Protein AF-A0A7W8RP48-F1 (afdb_monomer)

pLDDT: mean 89.97, std 9.61, range [45.78, 98.19]

Sequence (262 aa):
MTFREQVQLQASKERRKMVRTGALLTQHEFLTLLGMDERRFERLVAAGSVFALEVDDAKYFPAVLGDAKRDLKRLHSICRILVPAPSACRLVFLEGRQAPLGNLSPLDMLDDPQLYRSLRKFARAWAAEWSRTFVKIYAANYLEEPEDVEPIHTAVDEVDPRTNLWTRALGALQAGAYIVPVRGLQASEATVFITRNDVGNRPAVLEARVALKIASHVAHVEVDVPGATHGGLSVPLARSDNVVDVVMQAVEVIRKSDGQPD

Structure (mmCIF, N/CA/C/O backbone):
data_AF-A0A7W8RP48-F1
#
_entry.id   AF-A0A7W8RP48-F1
#
loop_
_atom_site.group_PDB
_atom_site.id
_atom_site.type_symbol
_atom_site.label_atom_id
_atom_site.label_alt_id
_atom_site.label_comp_id
_atom_site.label_asym_id
_atom_site.label_entity_id
_atom_site.label_seq_id
_atom_site.pdbx_PDB_ins_code
_atom_site.Cartn_x
_atom_site.Cartn_y
_atom_site.Cartn_z
_atom_site.occupancy
_atom_site.B_iso_or_equiv
_atom_site.auth_seq_id
_atom_site.auth_comp_id
_atom_site.auth_asym_id
_atom_site.auth_atom_id
_atom_site.pdbx_PDB_model_num
ATOM 1 N N . MET A 1 1 ? -1.777 -31.347 13.476 1.00 67.50 1 MET A N 1
ATOM 2 C CA . MET A 1 1 ? -2.143 -29.920 13.447 1.00 67.50 1 MET A CA 1
ATOM 3 C C . MET A 1 1 ? -0.858 -29.118 13.330 1.00 67.50 1 MET A C 1
ATOM 5 O O . MET A 1 1 ? 0.024 -29.309 14.161 1.00 67.50 1 MET A O 1
ATOM 9 N N . THR A 1 2 ? -0.690 -28.332 12.272 1.00 87.81 2 THR A N 1
ATOM 10 C CA . THR A 1 2 ? 0.546 -27.572 12.010 1.00 87.81 2 THR A CA 1
ATOM 11 C C . THR A 1 2 ? 0.638 -26.318 12.892 1.00 87.81 2 THR A C 1
ATOM 13 O O . THR A 1 2 ? -0.373 -25.826 13.392 1.00 87.81 2 THR A O 1
ATOM 16 N N . PHE A 1 3 ? 1.840 -25.758 13.077 1.00 81.12 3 PHE A N 1
ATOM 17 C CA . PHE A 1 3 ? 2.021 -24.481 13.792 1.00 81.12 3 PHE A CA 1
ATOM 18 C C . PHE A 1 3 ? 1.150 -23.364 13.190 1.00 81.12 3 PHE A C 1
ATOM 20 O O . PHE A 1 3 ? 0.529 -22.585 13.909 1.00 81.12 3 PHE A O 1
ATOM 27 N N . ARG A 1 4 ? 1.028 -23.339 11.857 1.00 77.38 4 ARG A N 1
ATOM 28 C CA . ARG A 1 4 ? 0.178 -22.386 11.135 1.00 77.38 4 ARG A CA 1
ATOM 29 C C . ARG A 1 4 ? -1.303 -22.555 11.481 1.00 77.38 4 ARG A C 1
ATOM 31 O O . ARG A 1 4 ? -1.970 -21.558 11.740 1.00 77.38 4 ARG A O 1
ATOM 38 N N . GLU A 1 5 ? -1.797 -23.790 11.539 1.00 79.69 5 GLU A N 1
ATOM 39 C CA . GLU A 1 5 ? -3.173 -24.086 11.966 1.00 79.69 5 GLU A CA 1
ATOM 40 C C . GLU A 1 5 ? -3.420 -23.675 13.422 1.00 79.69 5 GLU A C 1
ATOM 42 O O . GLU A 1 5 ? -4.476 -23.131 13.735 1.00 79.69 5 GLU A O 1
ATOM 47 N N . GLN A 1 6 ? -2.447 -23.879 14.316 1.00 82.62 6 GLN A N 1
ATOM 48 C CA . GLN A 1 6 ? -2.559 -23.458 15.716 1.00 82.62 6 GLN A CA 1
ATOM 49 C C . GLN A 1 6 ? -2.639 -21.933 15.850 1.00 82.62 6 GLN A C 1
ATOM 51 O O . GLN A 1 6 ? -3.502 -21.425 16.568 1.00 82.62 6 GLN A O 1
ATOM 56 N N . VAL A 1 7 ? -1.788 -21.198 15.126 1.00 82.50 7 V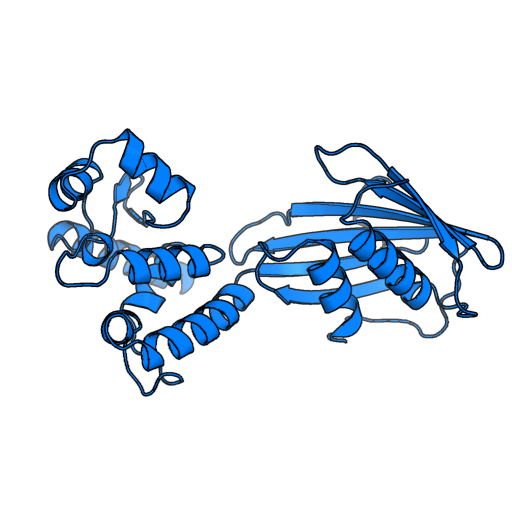AL A N 1
ATOM 57 C CA . VAL A 1 7 ? -1.815 -19.727 15.089 1.00 82.50 7 VAL A CA 1
ATOM 58 C C . VAL A 1 7 ? -3.148 -19.223 14.532 1.00 82.50 7 VAL A C 1
ATOM 60 O O . VAL A 1 7 ? -3.751 -18.320 15.111 1.00 82.50 7 VAL A O 1
ATOM 63 N N . GLN A 1 8 ? -3.650 -19.829 13.451 1.00 82.38 8 GLN A N 1
ATOM 64 C CA . GLN A 1 8 ? -4.952 -19.483 12.874 1.00 82.38 8 GLN A CA 1
ATOM 65 C C . GLN A 1 8 ? -6.098 -19.748 13.853 1.00 82.38 8 GLN A C 1
ATOM 67 O O . GLN A 1 8 ? -6.939 -18.877 14.066 1.00 82.38 8 GLN A O 1
ATOM 72 N N . LEU A 1 9 ? -6.110 -20.916 14.500 1.00 85.88 9 LEU A N 1
ATOM 73 C CA . LEU A 1 9 ? -7.135 -21.276 15.474 1.00 85.88 9 LEU A CA 1
ATOM 74 C C . LEU A 1 9 ? -7.144 -20.309 16.663 1.00 85.88 9 LEU A C 1
ATOM 76 O O . LEU A 1 9 ? -8.215 -19.885 17.102 1.00 85.88 9 LEU A O 1
ATOM 80 N N . GLN A 1 10 ? -5.966 -19.949 17.177 1.00 87.06 10 GLN A N 1
ATOM 81 C CA . GLN A 1 10 ? -5.852 -18.995 18.274 1.00 87.06 10 GLN A CA 1
ATOM 82 C C . GLN A 1 10 ? -6.325 -17.601 17.851 1.00 87.06 10 GLN A C 1
ATOM 84 O O . GLN A 1 10 ? -7.114 -16.987 18.567 1.00 87.06 10 GLN A O 1
ATOM 89 N N . ALA A 1 11 ? -5.926 -17.131 16.666 1.00 85.69 11 ALA A N 1
ATOM 90 C CA . ALA A 1 11 ? -6.381 -15.852 16.130 1.00 85.69 11 ALA A CA 1
ATOM 91 C C . ALA A 1 11 ? -7.913 -15.803 15.984 1.00 85.69 11 ALA A C 1
ATOM 93 O O . ALA A 1 11 ? -8.535 -14.811 16.366 1.00 85.69 11 ALA A O 1
ATOM 94 N N . SER A 1 12 ? -8.540 -16.879 15.500 1.00 88.38 12 SER A N 1
ATOM 95 C CA . SER A 1 12 ? -10.001 -16.964 15.393 1.00 88.38 12 SER A CA 1
ATOM 96 C C . SER A 1 12 ? -10.690 -16.954 16.761 1.00 88.38 12 SER A C 1
ATOM 98 O O . SER A 1 12 ? -11.702 -16.275 16.935 1.00 88.38 12 SER A O 1
ATOM 100 N N . LYS A 1 13 ? -10.139 -17.656 17.763 1.00 91.62 13 LYS A N 1
ATOM 101 C CA . LYS A 1 13 ? -10.671 -17.634 19.138 1.00 91.62 13 LYS A CA 1
ATOM 102 C C . LYS A 1 13 ? -10.639 -16.231 19.742 1.00 91.62 13 LYS A C 1
ATOM 104 O O . LYS A 1 13 ? -11.646 -15.804 20.308 1.00 91.62 13 LYS A O 1
ATOM 109 N N . GLU A 1 14 ? -9.527 -15.513 19.593 1.00 91.88 14 GLU A N 1
ATOM 110 C CA . GLU A 1 14 ? -9.412 -14.141 20.095 1.00 91.88 14 GLU A CA 1
ATOM 111 C C . GLU A 1 14 ? -10.401 -13.203 19.397 1.00 91.88 14 GLU A C 1
ATOM 113 O O . GLU A 1 14 ? -11.110 -12.461 20.070 1.00 91.88 14 GLU A O 1
ATOM 118 N N . ARG A 1 15 ? -10.572 -13.293 18.071 1.00 93.00 15 ARG A N 1
ATOM 119 C CA . ARG A 1 15 ? -11.571 -12.467 17.367 1.00 93.00 15 ARG A CA 1
ATOM 120 C C . ARG A 1 15 ? -12.997 -12.721 17.849 1.00 93.00 15 ARG A C 1
ATOM 122 O O . ARG A 1 15 ? -13.733 -11.771 18.101 1.00 93.00 15 ARG A O 1
ATOM 129 N N . ARG A 1 16 ? -13.386 -13.984 18.059 1.00 94.25 16 ARG A N 1
ATOM 130 C CA . ARG A 1 16 ? -14.705 -14.312 18.635 1.00 94.25 16 ARG A CA 1
ATOM 131 C C . ARG A 1 16 ? -14.876 -13.740 20.035 1.00 94.25 16 ARG A C 1
ATOM 133 O O . ARG A 1 16 ? -15.970 -13.311 20.391 1.00 94.25 16 ARG A O 1
ATOM 140 N N . LYS A 1 17 ? -13.814 -13.737 20.842 1.00 95.75 17 LYS A N 1
ATOM 141 C CA . LYS A 1 17 ? -13.825 -13.090 22.155 1.00 95.75 17 LYS A CA 1
ATOM 142 C C . LYS A 1 17 ? -14.039 -11.583 22.010 1.00 95.75 17 LYS A C 1
ATOM 144 O O . LYS A 1 17 ? -14.896 -11.057 22.705 1.00 95.75 17 LYS A O 1
ATOM 149 N N . MET A 1 18 ? -13.350 -10.924 21.077 1.00 96.19 18 MET A N 1
ATOM 150 C CA . MET A 1 18 ? -13.516 -9.488 20.825 1.00 96.19 18 MET A CA 1
ATOM 151 C C . MET A 1 18 ? -14.944 -9.115 20.408 1.00 96.19 18 MET A C 1
ATOM 153 O O . MET A 1 18 ? -15.440 -8.079 20.843 1.00 96.19 18 MET A O 1
ATOM 157 N N . VAL A 1 19 ? -15.623 -9.962 19.625 1.00 96.50 19 VAL A N 1
ATOM 158 C CA . VAL A 1 19 ? -17.055 -9.786 19.315 1.00 96.50 19 VAL A CA 1
ATOM 159 C C . VAL A 1 19 ? -17.892 -9.855 20.596 1.00 96.50 19 VAL A C 1
ATOM 161 O O . VAL A 1 19 ? -18.665 -8.947 20.882 1.00 96.50 19 VAL A O 1
ATOM 164 N N . ARG A 1 20 ? -17.694 -10.885 21.431 1.00 96.19 20 ARG A N 1
ATOM 165 C CA . ARG A 1 20 ? -18.450 -11.049 22.692 1.00 96.19 20 ARG A CA 1
ATOM 166 C C . ARG A 1 20 ? -18.224 -9.914 23.688 1.00 96.19 20 ARG A C 1
ATOM 168 O O . ARG A 1 20 ? -19.119 -9.616 24.467 1.00 96.19 20 ARG A O 1
ATOM 175 N N . THR A 1 21 ? -17.033 -9.317 23.705 1.00 96.06 21 THR A N 1
ATOM 176 C CA . THR A 1 21 ? -16.700 -8.209 24.612 1.00 96.06 21 THR A CA 1
ATOM 177 C C . THR A 1 21 ? -17.060 -6.835 24.047 1.00 96.06 21 THR A C 1
ATOM 179 O O . THR A 1 21 ? -16.775 -5.837 24.701 1.00 96.06 21 THR A O 1
ATOM 182 N N . GLY A 1 22 ? -17.624 -6.756 22.835 1.00 95.69 22 GLY A N 1
ATOM 183 C CA . GLY A 1 22 ? -17.949 -5.489 22.170 1.00 95.69 22 GLY A CA 1
ATOM 184 C C . GLY A 1 22 ? -16.732 -4.708 21.658 1.00 95.69 22 GLY A C 1
ATOM 185 O O . GLY A 1 22 ? -16.852 -3.536 21.318 1.00 95.69 22 GLY A O 1
ATOM 186 N N . ALA A 1 23 ? -15.551 -5.332 21.593 1.00 96.94 23 ALA A N 1
ATOM 187 C CA . ALA A 1 23 ? -14.366 -4.726 20.980 1.00 96.94 23 ALA A CA 1
ATOM 188 C C . ALA A 1 23 ? -14.443 -4.759 19.442 1.00 96.94 23 ALA A C 1
ATOM 190 O O . ALA A 1 23 ? -13.849 -3.917 18.767 1.00 96.94 23 ALA A O 1
ATOM 191 N N . LEU A 1 24 ? -15.202 -5.709 18.891 1.00 97.81 24 LEU A N 1
ATOM 192 C CA . LEU A 1 24 ? -15.604 -5.770 17.491 1.00 97.81 24 LEU A CA 1
ATOM 193 C C . LEU A 1 24 ? -17.127 -5.626 17.410 1.00 97.81 24 LEU A C 1
ATOM 195 O O . LEU A 1 24 ? -17.848 -6.377 18.059 1.00 97.81 24 LEU A O 1
ATOM 199 N N . LEU A 1 25 ? -17.594 -4.673 16.609 1.00 98.00 25 LEU A N 1
ATOM 200 C CA . LEU A 1 25 ? -18.999 -4.308 16.451 1.00 98.00 25 LEU A CA 1
ATOM 201 C C . LEU A 1 25 ? -19.517 -4.725 15.078 1.00 98.00 25 LEU A C 1
ATOM 203 O O . LEU A 1 25 ? -18.785 -4.689 14.087 1.00 98.00 25 LEU A O 1
ATOM 207 N N . THR A 1 26 ? -20.790 -5.085 14.992 1.00 97.06 26 THR A N 1
ATOM 208 C CA . THR A 1 26 ? -21.481 -5.191 13.702 1.00 97.06 26 THR A CA 1
ATOM 209 C C . THR A 1 26 ? -21.538 -3.823 13.012 1.00 97.06 26 THR A C 1
ATOM 211 O O . THR A 1 26 ? -21.371 -2.778 13.645 1.00 97.06 26 THR A O 1
ATOM 214 N N . GLN A 1 27 ? -21.808 -3.796 11.703 1.00 96.06 27 GLN A N 1
ATOM 215 C CA . GLN A 1 27 ? -21.997 -2.533 10.977 1.00 96.06 27 GLN A CA 1
ATOM 216 C C . GLN A 1 27 ? -23.093 -1.664 11.611 1.00 96.06 27 GLN A C 1
ATOM 218 O O . GLN A 1 27 ? -22.901 -0.461 11.757 1.00 96.06 27 GLN A O 1
ATOM 223 N N . HIS A 1 28 ? -24.216 -2.266 12.015 1.00 95.75 28 HIS A N 1
ATOM 224 C CA . HIS A 1 28 ? -25.322 -1.538 12.633 1.00 95.75 28 HIS A CA 1
ATOM 225 C C . HIS A 1 28 ? -24.897 -0.870 13.947 1.00 95.75 28 HIS A C 1
ATOM 227 O O . HIS A 1 28 ? -25.063 0.336 14.101 1.00 95.75 28 HIS A O 1
ATOM 233 N N . GLU A 1 29 ? -24.264 -1.620 14.850 1.00 96.81 29 GLU A N 1
ATOM 234 C CA . GL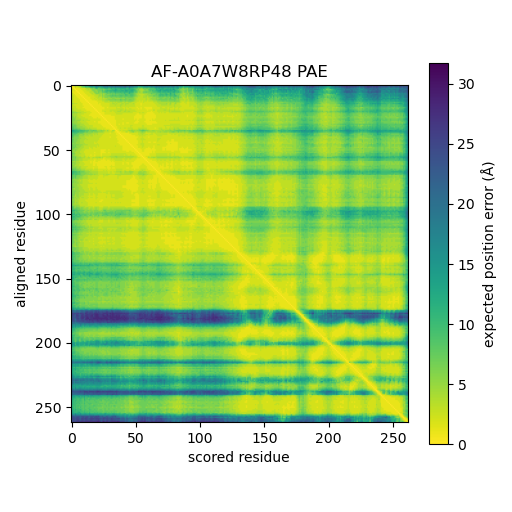U A 1 29 ? -23.759 -1.082 16.120 1.00 96.81 29 GLU A CA 1
ATOM 235 C C . GLU A 1 29 ? -22.710 0.015 15.902 1.00 96.81 29 GLU A C 1
ATOM 237 O O . GLU A 1 29 ? -22.716 1.030 16.598 1.00 96.81 29 GLU A O 1
ATOM 242 N N . PHE A 1 30 ? -21.826 -0.154 14.915 1.00 96.88 30 PHE A N 1
ATOM 243 C CA . PHE A 1 30 ? -20.792 0.827 14.594 1.00 96.88 30 PHE A CA 1
ATOM 244 C C . PHE A 1 30 ? -21.372 2.125 14.001 1.00 96.88 30 PHE A C 1
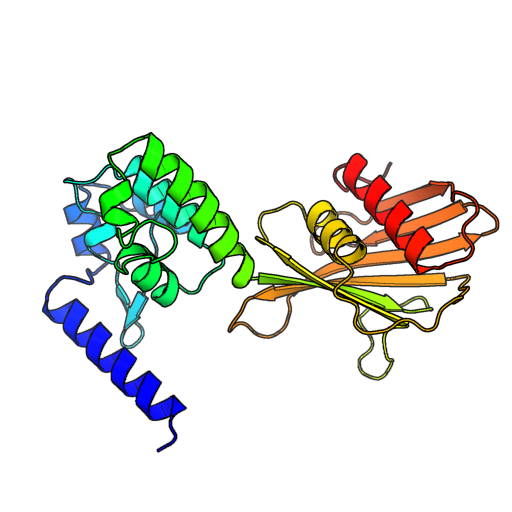ATOM 246 O O . PHE A 1 30 ? -20.924 3.219 14.348 1.00 96.88 30 PHE A O 1
ATOM 253 N N . LEU A 1 31 ? -22.404 2.026 13.155 1.00 95.88 31 LEU A N 1
ATOM 254 C CA . LEU A 1 31 ? -23.165 3.176 12.652 1.00 95.88 31 LEU A CA 1
ATOM 255 C C . LEU A 1 31 ? -23.850 3.934 13.790 1.00 95.88 31 LEU A C 1
ATOM 257 O O . LEU A 1 31 ? -23.756 5.162 13.851 1.00 95.88 31 LEU A O 1
ATOM 261 N N . THR A 1 32 ? -24.495 3.204 14.704 1.00 94.75 32 THR A N 1
ATOM 262 C CA . THR A 1 32 ? -25.129 3.776 15.896 1.00 94.75 32 THR A CA 1
ATOM 263 C C . THR A 1 32 ? -24.106 4.483 16.778 1.00 94.75 32 THR A C 1
ATOM 265 O O . THR A 1 32 ? -24.349 5.616 17.187 1.00 94.75 32 THR A O 1
ATOM 268 N N . LEU A 1 33 ? -22.945 3.863 17.019 1.00 94.44 33 LEU A N 1
ATOM 269 C CA . LEU A 1 33 ? -21.853 4.447 17.803 1.00 94.44 33 LEU A CA 1
ATOM 270 C C . LEU A 1 33 ? -21.379 5.786 17.221 1.00 94.44 33 LEU A C 1
ATOM 272 O O . LEU A 1 33 ? -21.139 6.740 17.957 1.00 94.44 33 LEU A O 1
ATOM 276 N N . LEU A 1 34 ? -21.259 5.861 15.898 1.00 92.44 34 LEU A N 1
ATOM 277 C CA . LEU A 1 34 ? -20.804 7.054 15.192 1.00 92.44 34 LEU A CA 1
ATOM 278 C C . LEU A 1 34 ? -21.913 8.083 14.912 1.00 92.44 34 LEU A C 1
ATOM 280 O O . LEU A 1 34 ? -21.608 9.182 14.443 1.00 92.44 34 LEU A O 1
ATOM 284 N N . GLY A 1 35 ? -23.182 7.735 15.151 1.00 92.94 35 GLY A N 1
ATOM 285 C CA . GLY A 1 35 ? -24.336 8.581 14.842 1.00 92.94 35 GLY A CA 1
ATOM 286 C C . GLY A 1 35 ? -24.402 8.997 13.368 1.00 92.94 35 GLY A C 1
ATOM 287 O O . GLY A 1 35 ? -24.735 10.145 13.071 1.00 92.94 35 GLY A O 1
ATOM 288 N N . MET A 1 36 ? -24.020 8.111 12.441 1.00 92.75 36 MET A N 1
ATOM 289 C CA . MET A 1 36 ? -23.956 8.420 11.006 1.00 92.75 36 MET A CA 1
ATOM 290 C C . MET A 1 36 ? -24.850 7.520 10.159 1.00 92.75 36 MET A C 1
ATOM 292 O O . MET A 1 36 ? -25.182 6.404 10.547 1.00 92.75 36 MET A O 1
ATOM 296 N N . ASP A 1 37 ? -25.212 8.018 8.977 1.00 93.56 37 ASP A N 1
ATOM 297 C CA . ASP A 1 37 ? -25.898 7.229 7.959 1.00 93.56 37 ASP A CA 1
ATOM 298 C C . ASP A 1 37 ? -24.952 6.263 7.222 1.00 93.56 37 ASP A C 1
ATOM 300 O O . ASP A 1 37 ? -23.722 6.395 7.238 1.00 93.56 37 ASP A O 1
ATOM 304 N N . GLU A 1 38 ? -25.560 5.298 6.535 1.00 94.50 38 GLU A N 1
ATOM 305 C CA . GLU A 1 38 ? -24.863 4.252 5.788 1.00 94.50 38 GLU A CA 1
ATOM 306 C C . GLU A 1 38 ? -24.002 4.809 4.645 1.00 94.50 38 GLU A C 1
ATOM 308 O O . GLU A 1 38 ? -22.857 4.397 4.478 1.00 94.50 38 GLU A O 1
ATOM 313 N N . ARG A 1 39 ? -24.469 5.835 3.922 1.00 95.38 39 ARG A N 1
ATOM 314 C CA . ARG A 1 39 ? -23.718 6.434 2.801 1.00 95.38 39 ARG A CA 1
ATOM 315 C C . ARG A 1 39 ? -22.420 7.092 3.261 1.00 95.38 39 ARG A C 1
ATOM 317 O O . ARG A 1 39 ? -21.400 7.084 2.568 1.00 95.38 39 ARG A O 1
ATOM 324 N N . ARG A 1 40 ? -22.434 7.757 4.415 1.00 94.19 40 ARG A N 1
ATOM 325 C CA . ARG A 1 40 ? -21.236 8.359 5.010 1.00 94.19 40 ARG A CA 1
ATOM 326 C C . ARG A 1 40 ? -20.274 7.283 5.489 1.00 94.19 40 ARG A C 1
ATOM 328 O O . ARG A 1 40 ? -19.068 7.444 5.308 1.00 94.19 40 ARG A O 1
ATOM 335 N N . PHE A 1 41 ? -20.797 6.206 6.053 1.00 95.19 41 PHE A N 1
ATOM 336 C CA . PHE A 1 41 ? -20.005 5.069 6.484 1.00 95.19 41 PHE A CA 1
ATOM 337 C C . PHE A 1 41 ? -19.331 4.336 5.321 1.00 95.19 41 PHE A C 1
ATOM 339 O O . PHE A 1 41 ? -18.120 4.131 5.362 1.00 95.19 41 PHE A O 1
ATOM 346 N N . GLU A 1 42 ? -20.059 4.049 4.243 1.00 95.62 42 GLU A N 1
ATOM 347 C CA . GLU A 1 42 ? -19.505 3.456 3.021 1.00 95.62 42 GLU A CA 1
ATOM 348 C C . GLU A 1 42 ? -18.341 4.285 2.471 1.00 95.62 42 GLU A C 1
ATOM 350 O O . GLU A 1 42 ? -17.303 3.735 2.109 1.00 95.62 42 GLU A O 1
ATOM 355 N N . ARG A 1 43 ? -18.448 5.621 2.496 1.00 96.00 43 ARG A N 1
ATOM 356 C CA . ARG A 1 43 ? -17.338 6.511 2.117 1.00 96.00 43 ARG A CA 1
ATOM 357 C C . ARG A 1 43 ? -16.126 6.378 3.038 1.00 96.00 43 ARG A C 1
ATOM 359 O O . ARG A 1 43 ? -14.999 6.455 2.554 1.00 96.00 43 ARG A O 1
ATOM 366 N N . LEU A 1 44 ? -16.318 6.187 4.346 1.00 96.00 44 LEU A N 1
ATOM 367 C CA . LEU A 1 44 ? -15.203 5.952 5.270 1.00 96.00 44 LEU A CA 1
ATOM 368 C C . LEU A 1 44 ? -14.527 4.608 5.000 1.00 96.00 44 LEU A C 1
ATOM 370 O O . LEU A 1 44 ? -13.295 4.552 5.011 1.00 96.00 44 LEU A O 1
ATOM 374 N N . VAL A 1 45 ? -15.311 3.560 4.736 1.00 96.56 45 VAL A N 1
ATOM 375 C CA . VAL A 1 45 ? -14.806 2.227 4.383 1.00 96.56 45 VAL A CA 1
ATOM 376 C C . VAL A 1 45 ? -14.036 2.287 3.064 1.00 96.56 45 VAL A C 1
ATOM 378 O O . VAL A 1 45 ? -12.878 1.880 3.017 1.00 96.56 45 VAL A O 1
ATOM 381 N N . ALA A 1 46 ? -14.631 2.867 2.018 1.00 95.25 46 ALA A N 1
ATOM 382 C CA . ALA A 1 46 ? -14.019 3.006 0.697 1.00 95.25 46 ALA A CA 1
ATOM 383 C C . ALA A 1 46 ? -12.729 3.836 0.741 1.00 95.25 46 ALA A C 1
ATOM 385 O O . ALA A 1 46 ? -11.742 3.499 0.094 1.00 95.25 46 ALA A O 1
ATOM 386 N N . ALA A 1 47 ? -12.698 4.893 1.557 1.00 95.25 47 ALA A N 1
ATOM 387 C CA . ALA A 1 47 ? -11.496 5.695 1.752 1.00 95.25 47 ALA A CA 1
ATOM 388 C C . ALA A 1 47 ? -10.422 4.998 2.608 1.00 95.25 47 ALA A C 1
ATOM 390 O O . ALA A 1 47 ? -9.349 5.572 2.783 1.00 95.25 47 ALA A O 1
ATOM 391 N N . GLY A 1 48 ? -10.701 3.834 3.209 1.00 96.44 48 GLY A N 1
ATOM 392 C CA . GLY A 1 48 ? -9.812 3.155 4.160 1.00 96.44 48 GLY A CA 1
ATOM 393 C C . GLY A 1 48 ? -9.667 3.882 5.502 1.00 96.44 48 GLY A C 1
ATOM 394 O O . GLY A 1 48 ? -8.702 3.673 6.232 1.00 96.44 48 GLY A O 1
ATOM 395 N N . SER A 1 49 ? -10.603 4.778 5.819 1.00 97.19 49 SER A N 1
ATOM 396 C CA . SER A 1 49 ? -10.634 5.525 7.085 1.00 97.19 49 SER A CA 1
ATOM 397 C C . SER A 1 49 ? -11.093 4.657 8.253 1.00 97.19 49 SER A C 1
ATOM 399 O O . SER A 1 49 ? -10.693 4.908 9.384 1.00 97.19 49 SER A O 1
ATOM 401 N N . VAL A 1 50 ? -11.888 3.631 7.957 1.00 97.38 50 VAL A N 1
ATOM 402 C CA . VAL A 1 50 ? -12.234 2.529 8.857 1.00 97.38 50 VAL A CA 1
ATOM 403 C C . VAL A 1 50 ? -12.056 1.212 8.104 1.00 97.38 50 VAL A C 1
ATOM 405 O O . VAL A 1 50 ? -12.008 1.200 6.872 1.00 97.38 50 VAL A O 1
ATOM 408 N N . PHE A 1 51 ? -11.932 0.100 8.821 1.00 97.75 51 PHE A N 1
ATOM 409 C CA . PHE A 1 51 ? -11.759 -1.217 8.216 1.00 97.75 51 PHE A CA 1
ATOM 410 C C . PHE A 1 51 ? -12.468 -2.292 9.035 1.00 97.75 51 PHE A C 1
ATOM 412 O O . PHE A 1 51 ? -12.634 -2.154 10.246 1.00 97.75 51 PHE A O 1
ATOM 419 N N . ALA A 1 52 ? -12.867 -3.365 8.356 1.00 97.19 52 ALA A N 1
ATOM 420 C CA . ALA A 1 52 ? -13.477 -4.527 8.980 1.00 97.19 52 ALA A CA 1
ATOM 421 C C . ALA A 1 52 ? -12.453 -5.648 9.185 1.00 97.19 52 ALA A C 1
ATOM 423 O O . ALA A 1 52 ? -11.515 -5.806 8.395 1.00 97.19 52 ALA A O 1
ATOM 424 N N . LEU A 1 53 ? -12.674 -6.447 10.222 1.00 95.69 53 LEU A N 1
ATOM 425 C CA . LEU A 1 53 ? -12.099 -7.770 10.398 1.00 95.69 53 LEU A CA 1
ATOM 426 C C . LEU A 1 53 ? -13.168 -8.812 10.089 1.00 95.69 53 LEU A C 1
ATOM 428 O O . LEU A 1 53 ? -14.340 -8.636 10.413 1.00 95.69 53 LEU A O 1
ATOM 432 N N . GLU A 1 54 ? -12.731 -9.911 9.493 1.00 94.00 54 GLU A N 1
ATOM 433 C CA . GLU A 1 54 ? -13.580 -11.061 9.225 1.00 94.00 54 GLU A CA 1
ATOM 434 C C . GLU A 1 54 ? -13.520 -12.052 10.392 1.00 94.00 54 GLU A C 1
ATOM 436 O O . GLU A 1 54 ? -12.433 -12.433 10.866 1.00 94.00 54 GLU A O 1
ATOM 441 N N . VAL A 1 55 ? -14.702 -12.433 10.873 1.00 93.94 55 VAL A N 1
ATOM 442 C CA . VAL A 1 55 ? -14.918 -13.398 11.951 1.00 93.94 55 VAL A CA 1
ATOM 443 C C . VAL A 1 55 ? -16.064 -14.304 11.529 1.00 93.94 55 VAL A C 1
ATOM 445 O O . VAL A 1 55 ? -17.188 -13.831 11.406 1.00 93.94 55 VAL A O 1
ATOM 448 N N . ASP A 1 56 ? -15.764 -15.587 11.310 1.00 91.62 56 ASP A N 1
ATOM 449 C CA . ASP A 1 56 ? -16.742 -16.597 10.884 1.00 91.62 56 ASP A CA 1
ATOM 450 C C . ASP A 1 56 ? -17.593 -16.103 9.680 1.00 91.62 56 ASP A C 1
ATOM 452 O O . ASP A 1 56 ? -18.818 -16.057 9.746 1.00 91.62 56 ASP A O 1
ATOM 456 N N . ASP A 1 57 ? -16.911 -15.653 8.614 1.00 90.94 57 ASP A N 1
ATOM 457 C CA . ASP A 1 57 ? -17.468 -15.125 7.348 1.00 90.94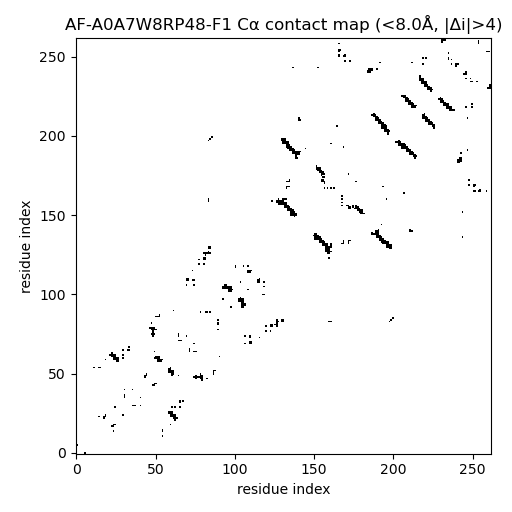 57 ASP A CA 1
ATOM 458 C C . ASP A 1 57 ? -18.313 -13.834 7.461 1.00 90.94 57 ASP A C 1
ATOM 460 O O . ASP A 1 57 ? -18.897 -13.360 6.483 1.00 90.94 57 ASP A O 1
ATOM 464 N N . ALA A 1 58 ? -18.349 -13.206 8.641 1.00 94.44 58 ALA A N 1
ATOM 465 C CA . ALA A 1 58 ? -19.008 -11.925 8.873 1.00 94.44 58 ALA A CA 1
ATOM 466 C C . ALA A 1 58 ? -18.004 -10.790 9.132 1.00 94.44 58 ALA A C 1
ATOM 468 O O . ALA A 1 58 ? -16.933 -10.974 9.718 1.00 94.44 58 ALA A O 1
ATOM 469 N N . LYS A 1 59 ? -18.362 -9.576 8.693 1.00 96.50 59 LYS A N 1
ATOM 470 C CA . LYS A 1 59 ? -17.547 -8.364 8.859 1.00 96.50 59 LYS A CA 1
ATOM 471 C C . LYS A 1 59 ? -17.891 -7.650 10.161 1.00 96.50 59 LYS A C 1
ATOM 473 O O . LYS A 1 59 ? -19.040 -7.271 10.377 1.00 96.50 59 LYS A O 1
ATOM 478 N N . TYR A 1 60 ? -16.867 -7.383 10.962 1.00 98.19 60 TYR A N 1
ATOM 479 C CA . TYR A 1 60 ? -16.971 -6.602 12.188 1.00 98.19 60 TYR A CA 1
ATOM 480 C C . TYR A 1 60 ? -15.970 -5.448 12.204 1.00 98.19 60 TYR A C 1
ATOM 482 O O . TYR A 1 60 ? -14.863 -5.561 11.683 1.00 98.19 60 TYR A O 1
ATOM 490 N N . PHE A 1 61 ? -16.334 -4.344 12.844 1.00 98.06 61 PHE A N 1
ATOM 491 C CA . PHE A 1 61 ? -15.553 -3.115 12.911 1.00 98.06 61 PHE A CA 1
ATOM 492 C C . PHE A 1 61 ? -14.985 -2.923 14.320 1.00 98.06 61 PHE A C 1
ATOM 494 O O . PHE A 1 61 ? -15.736 -3.032 15.290 1.00 98.06 61 PHE A O 1
ATOM 501 N N . PRO A 1 62 ? -13.683 -2.630 14.480 1.00 98.12 62 PRO A N 1
ATOM 502 C CA . PRO A 1 62 ? -13.124 -2.329 15.793 1.00 98.12 62 PRO A CA 1
ATOM 503 C C . PRO A 1 62 ? -13.792 -1.114 16.433 1.00 98.12 62 PRO A C 1
ATOM 505 O O . PRO A 1 62 ? -13.769 -0.023 15.864 1.00 98.12 62 PRO A O 1
ATOM 508 N N . ALA A 1 63 ? -14.331 -1.284 17.642 1.00 97.56 63 ALA A N 1
ATOM 509 C CA . ALA A 1 63 ? -15.027 -0.228 18.380 1.00 97.56 63 ALA A CA 1
ATOM 510 C C . ALA A 1 63 ? -14.150 1.018 18.583 1.00 97.56 63 ALA A C 1
ATOM 512 O O . ALA A 1 63 ? -14.637 2.145 18.536 1.00 97.56 63 ALA A O 1
ATOM 513 N N . VAL A 1 64 ? -12.835 0.820 18.726 1.00 96.50 64 VAL A N 1
ATOM 514 C CA . VAL A 1 64 ? -11.848 1.897 18.881 1.00 96.50 64 VAL A CA 1
ATOM 515 C C . VAL A 1 64 ? -11.832 2.889 17.713 1.00 96.50 64 VAL A C 1
ATOM 517 O O . VAL A 1 64 ? -11.475 4.049 17.903 1.00 96.50 64 VAL A O 1
ATOM 520 N N . LEU A 1 65 ? -12.261 2.474 16.514 1.00 97.12 65 LEU A N 1
ATOM 521 C CA . LEU A 1 65 ? -12.375 3.357 15.349 1.00 97.12 65 LEU A CA 1
ATOM 522 C C . LEU A 1 65 ? -13.559 4.331 15.444 1.00 97.12 65 LEU A C 1
ATOM 524 O O . LEU A 1 65 ? -13.610 5.288 14.678 1.00 97.12 65 LEU A O 1
ATOM 528 N N . GLY A 1 66 ? -14.495 4.092 16.364 1.00 94.81 66 GLY A N 1
ATOM 529 C CA . GLY A 1 66 ? -15.634 4.964 16.652 1.00 94.81 66 GLY A CA 1
ATOM 530 C C . GLY A 1 66 ? -15.587 5.611 18.037 1.00 94.81 66 GLY A C 1
ATOM 531 O O . GLY A 1 66 ? -16.579 6.192 18.465 1.00 94.81 66 GLY A O 1
ATOM 532 N N . ASP A 1 67 ? -14.464 5.513 18.754 1.00 94.00 67 ASP A N 1
ATOM 533 C CA . ASP A 1 67 ? -14.335 6.054 20.108 1.00 94.00 67 ASP A CA 1
ATOM 534 C C . ASP A 1 67 ? -14.276 7.590 20.097 1.00 94.00 67 ASP A C 1
ATOM 536 O O . ASP A 1 67 ? -13.251 8.198 19.779 1.00 94.00 67 ASP A O 1
ATOM 540 N N . ALA A 1 68 ? -15.387 8.223 20.483 1.00 89.12 68 ALA A N 1
ATOM 541 C CA . ALA A 1 68 ? -15.540 9.676 20.518 1.00 89.12 68 ALA A CA 1
ATOM 542 C C . ALA A 1 68 ? -14.577 10.391 21.484 1.00 89.12 68 ALA A C 1
ATOM 544 O O . ALA A 1 68 ? -14.443 11.612 21.411 1.00 89.12 68 ALA A O 1
ATOM 545 N N . LYS A 1 69 ? -13.892 9.664 22.378 1.00 91.69 69 LYS A N 1
ATOM 546 C CA . LYS A 1 69 ? -12.862 10.241 23.256 1.00 91.69 69 LYS A CA 1
ATOM 547 C C . LYS A 1 69 ? -11.561 10.569 22.519 1.00 91.69 69 LYS A C 1
ATOM 549 O O . LYS A 1 69 ? -10.689 11.193 23.112 1.00 91.69 69 LYS A O 1
ATOM 554 N N . ARG A 1 70 ? -11.411 10.135 21.265 1.00 93.12 70 ARG A N 1
ATOM 555 C CA . ARG A 1 70 ? -10.189 10.280 20.464 1.00 93.12 70 ARG A CA 1
ATOM 556 C C . ARG A 1 70 ? -10.374 11.301 19.351 1.00 93.12 70 ARG A C 1
ATOM 558 O O . ARG A 1 70 ? -11.479 11.480 18.836 1.00 93.12 70 ARG A O 1
ATOM 565 N N . ASP A 1 71 ? -9.277 11.893 18.878 1.00 95.88 71 ASP A N 1
ATOM 566 C CA . ASP A 1 71 ? -9.285 12.635 17.612 1.00 95.88 71 ASP A CA 1
ATOM 567 C C . ASP A 1 71 ? -9.525 11.675 16.424 1.00 95.88 71 ASP A C 1
ATOM 569 O O . ASP A 1 71 ? -8.596 11.164 15.787 1.00 95.88 71 ASP A O 1
ATOM 573 N N . LEU A 1 72 ? -10.803 11.440 16.102 1.00 95.19 72 LEU A N 1
ATOM 574 C CA . LEU A 1 72 ? -11.230 10.564 15.006 1.00 95.19 72 LEU A CA 1
ATOM 575 C C . LEU A 1 72 ? -10.696 11.028 13.646 1.00 95.19 72 LEU A C 1
ATOM 577 O O . LEU A 1 72 ? -10.450 10.211 12.759 1.00 95.19 72 LEU A O 1
ATOM 581 N N . LYS A 1 73 ? -10.455 12.331 13.454 1.00 96.38 73 LYS A N 1
ATOM 582 C CA . LYS A 1 73 ? -9.894 12.846 12.198 1.00 96.38 73 LYS A CA 1
ATOM 583 C C . LYS A 1 73 ? -8.454 12.367 12.021 1.00 96.38 73 LYS A C 1
ATOM 585 O O . LYS A 1 73 ? -8.085 11.932 10.923 1.00 96.38 73 LYS A O 1
ATOM 590 N N . ARG A 1 74 ? -7.649 12.433 13.084 1.00 98.06 74 ARG A N 1
ATOM 591 C CA . ARG A 1 74 ? -6.275 11.913 13.101 1.00 98.06 74 ARG A CA 1
ATOM 592 C C . ARG A 1 74 ? -6.254 10.391 13.023 1.00 98.06 74 ARG A C 1
ATOM 594 O O . ARG A 1 74 ? -5.515 9.864 12.193 1.00 98.06 74 ARG A O 1
ATOM 601 N N . LEU A 1 75 ? -7.114 9.696 13.769 1.00 98.12 75 LEU A N 1
ATOM 602 C CA . LEU A 1 75 ? -7.227 8.235 13.714 1.00 98.12 75 LEU A CA 1
ATOM 603 C C . LEU A 1 75 ? -7.552 7.739 12.302 1.00 98.12 75 LEU A C 1
ATOM 605 O O . LEU A 1 75 ? -6.824 6.914 11.754 1.00 98.12 75 LEU A O 1
ATOM 609 N N . HIS A 1 76 ? -8.581 8.300 11.665 1.00 97.44 76 HIS A N 1
ATOM 610 C CA . HIS A 1 76 ? -8.931 7.968 10.286 1.00 97.44 76 HIS A CA 1
ATOM 611 C C . HIS A 1 76 ? -7.780 8.263 9.322 1.00 97.44 76 HIS A C 1
ATOM 613 O O . HIS A 1 76 ? -7.551 7.516 8.376 1.00 97.44 76 HIS A O 1
ATOM 619 N N . SER A 1 77 ? -7.018 9.336 9.554 1.00 97.94 77 SER A N 1
ATOM 620 C CA . SER A 1 77 ? -5.832 9.624 8.746 1.00 97.94 77 SER A CA 1
ATOM 621 C C . SER A 1 77 ? -4.728 8.583 8.905 1.00 97.94 77 SER A C 1
ATOM 623 O O . SER A 1 77 ? -4.045 8.312 7.919 1.00 97.94 77 SER A O 1
ATOM 625 N N . ILE A 1 78 ? -4.535 8.018 10.097 1.00 98.12 78 ILE A N 1
ATOM 626 C CA . ILE A 1 78 ? -3.609 6.899 10.302 1.00 98.12 78 ILE A CA 1
ATOM 627 C C . ILE A 1 78 ? -4.157 5.637 9.644 1.00 98.12 78 ILE A C 1
ATOM 629 O O . ILE A 1 78 ? -3.431 5.013 8.884 1.00 98.12 78 ILE A O 1
ATOM 633 N N . CYS A 1 79 ? -5.437 5.309 9.828 1.00 98.12 79 CYS A N 1
ATOM 634 C CA . CYS A 1 79 ? -6.056 4.135 9.203 1.00 98.12 79 CYS A CA 1
ATOM 635 C C . CYS A 1 79 ? -5.886 4.140 7.685 1.00 98.12 79 CYS A C 1
ATOM 637 O O . CYS A 1 79 ? -5.488 3.126 7.113 1.00 98.12 79 CYS A O 1
ATOM 639 N N . ARG A 1 80 ? -6.060 5.312 7.057 1.00 97.38 80 ARG A N 1
ATOM 640 C CA . ARG A 1 80 ? -5.752 5.491 5.640 1.00 97.38 80 ARG A CA 1
ATOM 641 C C . ARG A 1 80 ? -4.311 5.119 5.350 1.00 97.38 80 ARG A C 1
ATOM 643 O O . ARG A 1 80 ? -4.084 4.342 4.437 1.00 97.38 80 ARG A O 1
ATOM 650 N N . ILE A 1 81 ? -3.332 5.622 6.105 1.00 96.81 81 ILE A N 1
ATOM 651 C CA . ILE A 1 81 ? -1.914 5.272 5.905 1.00 96.81 81 ILE A CA 1
ATOM 652 C C . ILE A 1 81 ? -1.698 3.750 5.967 1.00 96.81 81 ILE A C 1
ATOM 654 O O . ILE A 1 81 ? -0.976 3.223 5.132 1.00 96.81 81 ILE A O 1
ATOM 658 N N . LEU A 1 82 ? -2.379 3.041 6.862 1.00 96.44 82 LEU A N 1
ATOM 659 C CA . LEU A 1 82 ? -2.186 1.605 7.086 1.00 96.44 82 LEU A CA 1
ATOM 660 C C . LEU A 1 82 ? -2.891 0.689 6.067 1.00 96.44 82 LEU A C 1
ATOM 662 O O . LEU A 1 82 ? -2.780 -0.529 6.184 1.00 96.44 82 LEU A O 1
ATOM 666 N N . VAL A 1 83 ? -3.614 1.237 5.080 1.00 94.75 83 VAL A N 1
ATOM 667 C CA . VAL A 1 83 ? -4.356 0.462 4.062 1.00 94.75 83 VAL A CA 1
ATOM 668 C C . VAL A 1 83 ? -3.547 -0.661 3.390 1.00 94.75 83 VAL A C 1
ATOM 670 O O . VAL A 1 83 ? -4.129 -1.722 3.184 1.00 94.75 83 VAL A O 1
ATOM 673 N N . PRO A 1 84 ? -2.249 -0.515 3.076 1.00 93.56 84 PRO A N 1
ATOM 674 C CA . PRO A 1 84 ? -1.493 -1.609 2.459 1.00 93.56 84 PRO A CA 1
ATOM 675 C C . PRO A 1 84 ? -1.434 -2.890 3.310 1.00 93.56 84 PRO A C 1
ATOM 677 O O . PRO A 1 84 ? -1.352 -3.987 2.771 1.00 93.56 84 PRO A O 1
ATOM 680 N N . ALA A 1 85 ? -1.532 -2.781 4.638 1.00 93.44 85 ALA A N 1
ATOM 681 C CA . ALA A 1 85 ? -1.500 -3.937 5.527 1.00 93.44 85 ALA A CA 1
ATOM 682 C C . ALA A 1 85 ? -2.859 -4.665 5.598 1.00 93.44 85 ALA A C 1
ATOM 684 O O . ALA A 1 85 ? -3.907 -4.021 5.495 1.00 93.44 85 ALA A O 1
ATOM 685 N N . PRO A 1 86 ? -2.899 -5.978 5.890 1.00 92.12 86 PRO A N 1
ATOM 686 C CA . PRO A 1 86 ? -4.128 -6.688 6.239 1.00 92.12 86 PRO A CA 1
ATOM 687 C C . PRO A 1 86 ? -4.823 -6.076 7.465 1.00 92.12 86 PRO A C 1
ATOM 689 O O . PRO A 1 86 ? -4.164 -5.690 8.432 1.00 92.12 86 PRO A O 1
ATOM 692 N N . SER A 1 87 ? -6.161 -6.045 7.478 1.00 94.38 87 SER A N 1
ATOM 693 C CA . SER A 1 87 ? -6.968 -5.414 8.542 1.00 94.38 87 SER A CA 1
ATOM 694 C C . SER A 1 87 ? -6.584 -5.841 9.963 1.00 94.38 87 SER A C 1
ATOM 696 O O . SER A 1 87 ? -6.515 -5.009 10.864 1.00 94.38 87 SER A O 1
ATOM 698 N N . ALA A 1 88 ? -6.289 -7.127 10.174 1.00 92.69 88 ALA A N 1
ATOM 699 C CA . ALA A 1 88 ? -5.872 -7.624 11.485 1.00 92.69 88 ALA A CA 1
ATOM 700 C C . ALA A 1 88 ? -4.544 -6.996 11.945 1.00 92.69 88 ALA A C 1
ATOM 702 O O . ALA A 1 88 ? -4.408 -6.612 13.103 1.00 92.69 88 ALA A O 1
ATOM 703 N N . CYS A 1 89 ? -3.587 -6.830 11.031 1.00 93.88 89 CYS A N 1
ATOM 704 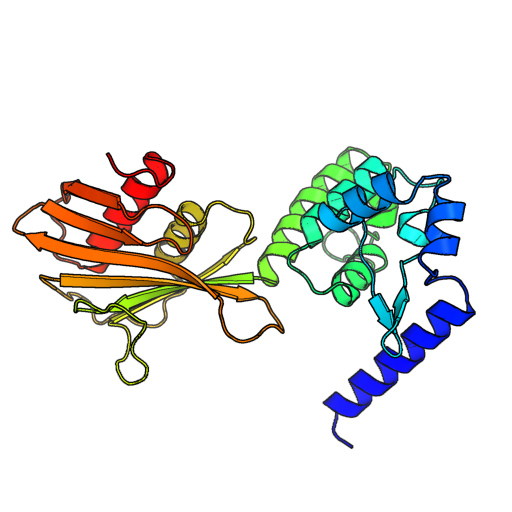C CA . CYS A 1 89 ? -2.299 -6.204 11.315 1.00 93.88 89 CYS A CA 1
ATOM 705 C C . CYS A 1 89 ? -2.451 -4.705 11.593 1.00 93.88 89 CYS A C 1
ATOM 707 O O . CYS A 1 89 ? -1.768 -4.183 12.469 1.00 93.88 89 CYS A O 1
ATOM 709 N N . ARG A 1 90 ? -3.391 -4.025 10.919 1.00 96.69 90 ARG A N 1
ATOM 710 C CA . ARG A 1 90 ? -3.726 -2.622 11.222 1.00 96.69 90 ARG A CA 1
ATOM 711 C C . ARG A 1 90 ? -4.232 -2.465 12.655 1.00 96.69 90 ARG A C 1
ATOM 713 O O . ARG A 1 90 ? -3.825 -1.530 13.336 1.00 96.69 90 ARG A O 1
ATOM 720 N N . LEU A 1 91 ? -5.092 -3.376 13.120 1.00 96.38 91 LEU A N 1
ATOM 721 C CA . LEU A 1 91 ? -5.604 -3.336 14.492 1.00 96.38 91 LEU A CA 1
ATOM 722 C C . LEU A 1 91 ? -4.484 -3.548 15.519 1.00 96.38 91 LEU A C 1
ATOM 724 O O . LEU A 1 91 ? -4.344 -2.747 16.437 1.00 96.38 91 LEU A O 1
ATOM 728 N N . VAL A 1 92 ? -3.631 -4.555 15.300 1.00 94.81 92 VAL A N 1
ATOM 729 C CA . VAL A 1 92 ? -2.453 -4.810 16.149 1.00 94.81 92 VAL A CA 1
ATOM 730 C C . VAL A 1 92 ? -1.510 -3.606 16.176 1.00 94.81 92 VAL A C 1
ATOM 732 O O . VAL A 1 92 ? -1.001 -3.262 17.237 1.00 94.81 92 VAL A O 1
ATOM 735 N N . PHE A 1 93 ? -1.294 -2.937 15.040 1.00 96.12 93 PHE A N 1
ATOM 736 C CA . PHE A 1 93 ? -0.492 -1.716 14.993 1.00 96.12 93 PHE A CA 1
ATOM 737 C C . PHE A 1 93 ? -1.087 -0.622 15.887 1.00 96.12 93 PHE A C 1
ATOM 739 O O . PHE A 1 93 ? -0.358 -0.041 16.686 1.00 96.12 93 PHE A O 1
ATOM 746 N N . LEU A 1 94 ? -2.395 -0.360 15.769 1.00 97.06 94 LEU A N 1
ATOM 747 C CA . LEU A 1 94 ? -3.082 0.710 16.499 1.00 97.06 94 LEU A CA 1
ATOM 748 C C . LEU A 1 94 ? -3.103 0.480 18.015 1.00 97.06 94 LEU A C 1
ATOM 750 O O . LEU A 1 94 ? -2.859 1.416 18.772 1.00 97.06 94 LEU A O 1
ATOM 754 N N . GLU A 1 95 ? -3.394 -0.743 18.454 1.00 94.75 95 GLU A N 1
ATOM 755 C CA . GLU A 1 95 ? -3.512 -1.087 19.879 1.00 94.75 95 GLU A CA 1
ATOM 756 C C . GLU A 1 95 ? -2.157 -1.416 20.524 1.00 94.75 95 GLU A C 1
ATOM 758 O O . GLU A 1 95 ? -1.975 -1.268 21.734 1.00 94.75 95 GLU A O 1
ATOM 763 N N . GLY A 1 96 ? -1.193 -1.862 19.718 1.00 92.94 96 GLY A N 1
ATOM 764 C CA . GLY A 1 96 ? 0.126 -2.274 20.168 1.00 92.94 96 GLY A CA 1
ATOM 765 C C . GLY A 1 96 ? 1.016 -1.099 20.555 1.00 92.94 96 GLY A C 1
ATOM 766 O O . GLY A 1 96 ? 1.045 -0.055 19.901 1.00 92.94 96 GLY A O 1
ATOM 767 N N . ARG A 1 97 ? 1.813 -1.297 21.606 1.00 91.31 97 ARG A N 1
ATOM 768 C CA . ARG A 1 97 ? 2.890 -0.370 21.955 1.00 91.31 97 ARG A CA 1
ATOM 769 C C . ARG A 1 97 ? 4.026 -0.492 20.949 1.00 91.31 97 ARG A C 1
ATOM 771 O O . ARG A 1 97 ? 4.487 -1.593 20.658 1.00 91.31 97 ARG A O 1
ATOM 778 N N . GLN A 1 98 ? 4.498 0.646 20.456 1.00 87.81 98 GLN A N 1
ATOM 779 C CA . GLN A 1 98 ? 5.539 0.701 19.438 1.00 87.81 98 GLN A CA 1
ATOM 780 C C . GLN A 1 98 ? 6.856 1.118 20.091 1.00 87.81 98 GLN A C 1
ATOM 782 O O . GLN A 1 98 ? 7.015 2.267 20.508 1.00 87.81 98 GLN A O 1
ATOM 787 N N . ALA A 1 99 ? 7.818 0.195 20.185 1.00 86.25 99 ALA A N 1
ATOM 788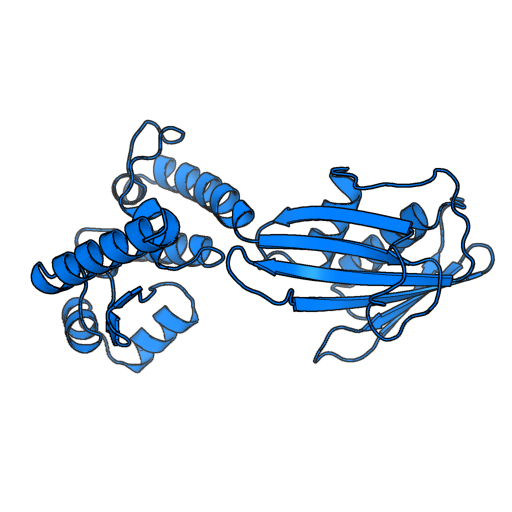 C CA . ALA A 1 99 ? 9.129 0.487 20.773 1.00 86.25 99 ALA A CA 1
ATOM 789 C C . ALA A 1 99 ? 9.827 1.703 20.117 1.00 86.25 99 ALA A C 1
ATOM 791 O O . ALA A 1 99 ? 10.284 2.575 20.859 1.00 86.25 99 ALA A O 1
ATOM 792 N N . PRO A 1 100 ? 9.814 1.869 18.773 1.00 86.50 100 PRO A N 1
ATOM 793 C CA . PRO A 1 100 ? 10.386 3.051 18.116 1.00 86.50 100 PRO A CA 1
ATOM 794 C C . PRO A 1 100 ? 9.678 4.378 18.439 1.00 86.50 100 PRO A C 1
ATOM 796 O O . PRO A 1 100 ? 10.220 5.443 18.160 1.00 86.50 100 PRO A O 1
ATOM 799 N N . LEU A 1 101 ? 8.475 4.334 19.021 1.00 87.06 101 LEU A N 1
ATOM 800 C CA . LEU A 1 101 ? 7.685 5.506 19.410 1.00 87.06 101 LEU A CA 1
ATOM 801 C C . LEU A 1 101 ? 7.678 5.720 20.931 1.00 87.06 101 LEU A C 1
ATOM 803 O O . LEU A 1 101 ? 6.716 6.248 21.486 1.00 87.06 101 LEU A O 1
ATOM 807 N N . GLY A 1 102 ? 8.732 5.282 21.624 1.00 88.06 102 GLY A N 1
ATOM 808 C CA . GLY A 1 102 ? 8.838 5.434 23.077 1.00 88.06 102 GLY A CA 1
ATOM 809 C C . GLY A 1 102 ? 7.882 4.524 23.850 1.00 88.06 102 GLY A C 1
ATOM 810 O O . GLY A 1 102 ? 7.478 4.860 24.959 1.00 88.06 102 GLY A O 1
ATOM 811 N N . ASN A 1 103 ? 7.511 3.377 23.267 1.00 91.25 103 ASN A N 1
ATOM 812 C CA . ASN A 1 103 ? 6.608 2.391 23.868 1.00 91.25 103 ASN A CA 1
ATOM 813 C C . ASN A 1 103 ? 5.178 2.920 24.132 1.00 91.25 103 ASN A C 1
ATOM 815 O O . ASN A 1 103 ? 4.458 2.396 24.993 1.00 91.25 103 ASN A O 1
ATOM 819 N N . LEU A 1 104 ? 4.776 3.950 23.381 1.00 92.56 104 LEU A N 1
ATOM 820 C CA . LEU A 1 104 ? 3.404 4.452 23.291 1.00 92.56 104 LEU A CA 1
ATOM 821 C C . LEU A 1 104 ? 2.624 3.668 22.231 1.00 92.56 104 LEU A C 1
ATOM 823 O O . LEU A 1 104 ? 3.208 3.179 21.257 1.00 92.56 104 LEU A O 1
ATOM 827 N N . SER A 1 105 ? 1.307 3.548 22.408 1.00 94.19 105 SER A N 1
ATOM 828 C CA . SER A 1 105 ? 0.446 3.078 21.321 1.00 94.19 105 SER A CA 1
ATOM 829 C C . SER A 1 105 ? 0.152 4.230 20.349 1.00 94.19 105 SER A C 1
ATOM 831 O O . SER A 1 105 ? 0.067 5.386 20.776 1.00 94.19 105 SER A O 1
ATOM 833 N N . PRO A 1 106 ? -0.054 3.962 19.046 1.00 96.19 106 PRO A N 1
ATOM 834 C CA . PRO A 1 106 ? -0.517 4.972 18.095 1.00 96.19 106 PRO A CA 1
ATOM 835 C C . PRO A 1 106 ? -1.760 5.724 18.559 1.00 96.19 106 PRO A C 1
ATOM 837 O O . PRO A 1 106 ? -1.904 6.911 18.279 1.00 96.19 106 PRO A O 1
ATOM 840 N N . LEU A 1 107 ? -2.638 5.032 19.282 1.00 96.38 107 LEU A N 1
ATOM 841 C CA . LEU A 1 107 ? -3.856 5.576 19.857 1.00 96.38 107 LEU A CA 1
ATOM 842 C C . LEU A 1 107 ? -3.589 6.631 20.946 1.00 96.38 107 LEU A C 1
ATOM 844 O O . LEU A 1 107 ? -4.332 7.608 21.011 1.00 96.38 107 LEU A O 1
ATOM 848 N N . ASP A 1 108 ? -2.531 6.481 21.748 1.00 94.94 108 ASP A N 1
ATOM 849 C CA . ASP A 1 108 ? -2.130 7.455 22.783 1.00 94.94 108 ASP A CA 1
ATOM 850 C C . ASP A 1 108 ? -1.462 8.703 22.186 1.00 94.94 108 ASP A C 1
ATOM 852 O O . ASP A 1 108 ? -1.435 9.773 22.787 1.00 94.94 108 ASP A O 1
ATOM 856 N N . MET A 1 109 ? -0.911 8.575 20.980 1.00 96.25 109 MET A N 1
ATOM 857 C CA . MET A 1 109 ? -0.183 9.644 20.296 1.00 96.25 109 MET A CA 1
ATOM 858 C C . MET A 1 109 ? -1.089 10.573 19.483 1.00 96.25 109 MET A C 1
ATOM 860 O O . MET A 1 109 ? -0.595 11.533 18.888 1.00 96.25 109 MET A O 1
ATOM 864 N N . LEU A 1 110 ? -2.390 10.275 19.387 1.00 96.50 110 LEU A N 1
ATOM 865 C CA . LEU A 1 110 ? -3.302 11.005 18.508 1.00 96.50 110 LEU A CA 1
ATOM 866 C C . LEU A 1 110 ? -3.498 12.452 18.947 1.00 96.50 110 LEU A C 1
ATOM 868 O O . LEU A 1 110 ? -3.524 13.323 18.081 1.00 96.50 110 LEU A O 1
ATOM 872 N N . ASP A 1 111 ? -3.602 12.727 20.244 1.00 94.38 111 ASP A N 1
ATOM 873 C CA . ASP A 1 111 ? -4.006 14.050 20.729 1.00 94.38 111 ASP A CA 1
ATOM 874 C C . ASP A 1 111 ? -2.843 15.058 20.710 1.00 94.38 111 ASP A C 1
ATOM 876 O O . ASP A 1 111 ? -3.026 16.231 20.365 1.00 94.38 111 ASP A O 1
ATOM 880 N N . ASP A 1 112 ? -1.609 14.595 20.922 1.00 95.50 112 ASP A N 1
ATOM 881 C CA . ASP A 1 112 ? -0.411 15.436 20.868 1.00 95.50 112 ASP A CA 1
ATOM 882 C C . ASP A 1 112 ? 0.051 15.695 19.409 1.00 95.50 112 ASP A C 1
ATOM 884 O O . ASP A 1 112 ? 0.365 14.759 18.667 1.00 95.50 112 ASP A O 1
ATOM 888 N N . PRO A 1 113 ? 0.142 16.960 18.946 1.00 96.06 113 PRO A N 1
ATOM 889 C CA . PRO A 1 113 ? 0.514 17.274 17.563 1.00 96.06 113 PRO A CA 1
ATOM 890 C C . PRO A 1 113 ? 1.952 16.911 17.157 1.00 96.06 113 PRO A C 1
ATOM 892 O O . PRO A 1 113 ? 2.236 16.791 15.959 1.00 96.06 113 PRO A O 1
ATOM 895 N N . GLN A 1 114 ? 2.892 16.837 18.099 1.00 95.38 114 GLN A N 1
ATOM 896 C CA . GLN A 1 114 ? 4.274 16.439 17.827 1.00 95.38 114 GLN A CA 1
ATOM 897 C C . GLN A 1 114 ? 4.368 14.917 17.721 1.00 95.38 114 GLN A C 1
ATOM 899 O O . GLN A 1 114 ? 4.881 14.409 16.720 1.00 95.38 114 GLN A O 1
ATOM 904 N N . LEU A 1 115 ? 3.784 14.197 18.682 1.00 96.38 115 LEU A N 1
ATOM 905 C CA . LEU A 1 115 ? 3.707 12.738 18.658 1.00 96.38 115 LEU A CA 1
ATOM 906 C C . LEU A 1 115 ? 2.939 12.251 17.429 1.00 96.38 115 LEU A C 1
ATOM 908 O O . LEU A 1 115 ? 3.430 11.382 16.713 1.00 96.38 115 LEU A O 1
ATOM 912 N N . TYR A 1 116 ? 1.816 12.880 17.085 1.00 97.19 116 TYR A N 1
ATOM 913 C CA . TYR A 1 116 ? 1.061 12.548 15.880 1.00 97.19 116 TYR A CA 1
ATOM 914 C C . TYR A 1 116 ? 1.886 12.712 14.590 1.00 97.19 116 TYR A C 1
ATOM 916 O O . TYR A 1 116 ? 1.789 11.900 13.665 1.00 97.19 116 TYR A O 1
ATOM 924 N N . ARG A 1 117 ? 2.746 13.739 14.505 1.00 96.75 117 ARG A N 1
ATOM 925 C CA . ARG A 1 117 ? 3.652 13.918 13.355 1.00 96.75 117 ARG A CA 1
ATOM 926 C C . ARG A 1 117 ? 4.672 12.785 13.257 1.00 96.75 117 ARG A C 1
ATOM 928 O O . ARG A 1 117 ? 4.896 12.287 12.151 1.00 96.75 117 ARG A O 1
ATOM 935 N N . SER A 1 118 ? 5.250 12.369 14.380 1.00 96.00 118 SER A N 1
ATOM 936 C CA . SER A 1 118 ? 6.160 11.219 14.445 1.00 96.00 118 SER A CA 1
ATOM 937 C C . SER A 1 118 ? 5.444 9.917 14.084 1.00 96.00 118 SER A C 1
ATOM 939 O O . SER A 1 118 ? 5.927 9.173 13.230 1.00 96.00 118 SER A O 1
ATOM 941 N N . LEU A 1 119 ? 4.238 9.703 14.619 1.00 97.50 119 LEU A N 1
ATOM 942 C CA . LEU A 1 119 ? 3.390 8.559 14.297 1.00 97.50 119 LEU A CA 1
ATOM 943 C C . LEU A 1 119 ? 3.107 8.475 12.796 1.00 97.50 119 LEU A C 1
ATOM 945 O O . LEU A 1 119 ? 3.244 7.409 12.212 1.00 97.50 119 LEU A O 1
ATOM 949 N N . ARG A 1 120 ? 2.763 9.585 12.131 1.00 97.56 120 ARG A N 1
ATOM 950 C CA . ARG A 1 120 ? 2.521 9.579 10.677 1.00 97.56 120 ARG A CA 1
ATOM 951 C C . ARG A 1 120 ? 3.745 9.175 9.861 1.00 97.56 120 ARG A C 1
ATOM 953 O O . ARG A 1 120 ? 3.577 8.594 8.793 1.00 97.56 120 ARG A O 1
ATOM 960 N N . LYS A 1 121 ? 4.957 9.540 10.292 1.00 95.56 121 LYS A N 1
ATOM 961 C CA . LYS A 1 121 ? 6.194 9.126 9.608 1.00 95.56 121 LYS A CA 1
ATOM 962 C C . LYS A 1 121 ? 6.419 7.630 9.795 1.00 95.56 121 LYS A C 1
ATOM 964 O O . LYS A 1 121 ? 6.593 6.924 8.809 1.00 95.56 121 LYS A O 1
ATOM 969 N N . PHE A 1 122 ? 6.318 7.162 11.035 1.00 96.19 122 PHE A N 1
ATOM 970 C CA . PHE A 1 122 ? 6.469 5.750 11.367 1.00 96.19 122 PHE A CA 1
ATOM 971 C C . PHE A 1 122 ? 5.422 4.871 10.676 1.00 96.19 122 PHE A C 1
ATOM 973 O O . PHE A 1 122 ? 5.778 3.893 10.039 1.00 96.19 122 PHE A O 1
ATOM 980 N N . ALA A 1 123 ? 4.147 5.266 10.703 1.00 96.56 123 ALA A N 1
ATOM 981 C CA . ALA A 1 123 ? 3.063 4.536 10.052 1.00 96.56 123 ALA A CA 1
ATOM 982 C C . ALA A 1 123 ? 3.271 4.394 8.538 1.00 96.56 123 ALA A C 1
ATOM 984 O O . ALA A 1 123 ? 2.879 3.380 7.977 1.00 96.56 123 ALA A O 1
ATOM 985 N N . ARG A 1 124 ? 3.884 5.383 7.868 1.00 95.12 124 ARG A N 1
ATOM 986 C CA . ARG A 1 124 ? 4.216 5.277 6.437 1.00 95.12 124 ARG A CA 1
ATOM 987 C C . ARG A 1 124 ? 5.335 4.277 6.179 1.00 95.12 124 ARG A C 1
ATOM 989 O O . ARG A 1 124 ? 5.202 3.485 5.259 1.00 95.12 124 ARG A O 1
ATOM 996 N N . ALA A 1 125 ? 6.397 4.320 6.984 1.00 92.81 125 ALA A N 1
ATOM 997 C CA . ALA A 1 125 ? 7.487 3.353 6.885 1.00 92.81 125 ALA A CA 1
ATOM 998 C C . ALA A 1 125 ? 6.966 1.932 7.140 1.00 92.81 125 ALA A C 1
ATOM 1000 O O . ALA A 1 125 ? 7.135 1.059 6.303 1.00 92.81 125 ALA A O 1
ATOM 1001 N N . TRP A 1 126 ? 6.205 1.748 8.220 1.00 94.50 126 TRP A N 1
ATOM 1002 C CA . TRP A 1 126 ? 5.582 0.468 8.544 1.00 94.50 126 TRP A CA 1
ATOM 1003 C C . TRP A 1 126 ? 4.618 -0.014 7.452 1.00 94.50 126 TRP A C 1
ATOM 1005 O O . TRP A 1 126 ? 4.606 -1.189 7.114 1.00 94.50 126 TRP A O 1
ATOM 1015 N N . ALA A 1 127 ? 3.801 0.875 6.874 1.00 94.12 127 ALA A N 1
ATOM 1016 C CA . ALA A 1 127 ? 2.878 0.506 5.801 1.00 94.12 127 ALA A CA 1
ATOM 1017 C C . ALA A 1 127 ? 3.601 0.087 4.509 1.00 94.12 127 ALA A C 1
ATOM 1019 O O . ALA A 1 127 ? 3.070 -0.742 3.774 1.00 94.12 127 ALA A O 1
ATOM 1020 N N . ALA A 1 128 ? 4.787 0.639 4.235 1.00 91.69 128 ALA A N 1
ATOM 1021 C CA . ALA A 1 128 ? 5.586 0.291 3.063 1.00 91.69 128 ALA A CA 1
ATOM 1022 C C . ALA A 1 128 ? 6.055 -1.175 3.083 1.00 91.69 128 ALA A C 1
ATOM 1024 O O . ALA A 1 128 ? 6.084 -1.809 2.035 1.00 91.69 128 ALA A O 1
ATOM 1025 N N . GLU A 1 129 ? 6.295 -1.752 4.265 1.00 92.06 129 GLU A N 1
ATOM 1026 C CA . GLU A 1 129 ? 6.712 -3.158 4.436 1.00 92.06 129 GLU A CA 1
ATOM 1027 C C . GLU A 1 129 ? 5.665 -4.175 3.925 1.00 92.06 129 GLU A C 1
ATOM 1029 O O . GLU A 1 129 ? 5.966 -5.348 3.682 1.00 92.06 129 GLU A O 1
ATOM 1034 N N . TRP A 1 130 ? 4.411 -3.743 3.751 1.00 92.94 130 TRP A N 1
ATOM 1035 C CA . TRP A 1 130 ? 3.299 -4.603 3.331 1.00 92.94 130 TRP A CA 1
ATOM 1036 C C . TRP A 1 130 ? 3.120 -4.704 1.816 1.00 92.94 130 TRP A C 1
ATOM 1038 O O . TRP A 1 130 ? 2.265 -5.465 1.363 1.00 92.94 130 TRP A O 1
ATOM 1048 N N . SER A 1 131 ? 3.916 -3.980 1.030 1.00 91.81 131 SER A N 1
ATOM 1049 C CA . SER A 1 131 ? 3.823 -3.957 -0.430 1.00 91.81 131 SER A CA 1
ATOM 1050 C C . SER A 1 131 ? 5.207 -3.867 -1.054 1.00 91.81 131 SER A C 1
ATOM 1052 O O . SER A 1 131 ? 5.999 -2.984 -0.730 1.00 91.81 131 SER A O 1
ATOM 1054 N N . ARG A 1 132 ? 5.483 -4.762 -2.000 1.00 92.69 132 ARG A N 1
ATOM 1055 C CA . ARG A 1 132 ? 6.722 -4.760 -2.782 1.00 92.69 132 ARG A CA 1
ATOM 1056 C C . ARG A 1 132 ? 6.433 -4.407 -4.226 1.00 92.69 132 ARG A C 1
ATOM 1058 O O . ARG A 1 132 ? 5.528 -4.979 -4.831 1.00 92.69 132 ARG A O 1
ATOM 1065 N N . THR A 1 133 ? 7.229 -3.503 -4.780 1.00 94.62 133 THR A N 1
ATOM 1066 C CA . THR A 1 133 ? 7.276 -3.252 -6.223 1.00 94.62 133 THR A CA 1
ATOM 1067 C C . THR A 1 133 ? 8.444 -4.032 -6.800 1.00 94.62 133 THR A C 1
ATOM 1069 O O . THR A 1 133 ? 9.569 -3.881 -6.332 1.00 94.62 133 THR A O 1
ATOM 1072 N N . PHE A 1 134 ? 8.175 -4.860 -7.803 1.00 93.81 134 PHE A N 1
ATOM 1073 C CA . PHE A 1 134 ? 9.183 -5.569 -8.578 1.00 93.81 134 PHE A CA 1
ATOM 1074 C C . PHE A 1 134 ? 9.306 -4.912 -9.946 1.00 93.81 134 PHE A C 1
ATOM 1076 O O . PHE A 1 134 ? 8.300 -4.621 -10.590 1.00 93.81 134 PHE A O 1
ATOM 1083 N N . VAL A 1 135 ? 10.539 -4.724 -10.397 1.00 94.81 135 VAL A N 1
ATOM 1084 C CA . VAL A 1 135 ? 10.867 -4.308 -11.759 1.00 94.81 135 VAL A CA 1
ATOM 1085 C C . VAL A 1 135 ? 11.734 -5.399 -12.362 1.00 94.81 135 VAL A C 1
ATOM 1087 O O . VAL A 1 135 ? 12.864 -5.614 -11.921 1.00 94.81 135 VAL A O 1
ATOM 1090 N N . LYS A 1 136 ? 11.194 -6.112 -13.348 1.00 94.56 136 LYS A N 1
ATOM 1091 C CA . LYS A 1 136 ? 11.892 -7.184 -14.061 1.00 94.56 136 LYS A CA 1
ATOM 1092 C C . LYS A 1 136 ? 12.174 -6.748 -15.485 1.00 94.56 136 LYS A C 1
ATOM 1094 O O . LYS A 1 136 ? 11.258 -6.313 -16.174 1.00 94.56 136 LYS A O 1
ATOM 1099 N N . ILE A 1 137 ? 13.423 -6.866 -15.918 1.00 93.69 137 ILE A N 1
ATOM 1100 C CA . ILE A 1 137 ? 13.872 -6.489 -17.260 1.00 93.69 137 ILE A CA 1
ATOM 1101 C C . ILE A 1 137 ? 14.242 -7.757 -18.023 1.00 93.69 137 ILE A C 1
ATOM 1103 O O . ILE A 1 137 ? 14.972 -8.601 -17.506 1.00 93.69 137 ILE A O 1
ATOM 1107 N N . TYR A 1 138 ? 13.783 -7.862 -19.264 1.00 93.94 138 TYR A N 1
ATOM 1108 C CA . TYR A 1 138 ? 14.061 -8.957 -20.186 1.00 93.94 138 TYR A CA 1
ATOM 1109 C C . TYR A 1 138 ? 14.688 -8.416 -21.472 1.00 93.94 138 TYR A C 1
ATOM 1111 O O . TYR A 1 138 ? 14.248 -7.388 -21.979 1.00 93.94 138 TYR A O 1
ATOM 1119 N N . ALA A 1 139 ? 15.685 -9.112 -22.027 1.00 91.12 139 ALA A N 1
ATOM 1120 C CA . ALA A 1 139 ? 16.391 -8.719 -23.255 1.00 91.12 139 ALA A CA 1
ATOM 1121 C C . ALA A 1 139 ? 15.684 -9.188 -24.545 1.00 91.12 139 ALA A C 1
ATOM 1123 O O . ALA A 1 139 ? 16.313 -9.754 -25.435 1.00 91.12 139 ALA A O 1
ATOM 1124 N N . ALA A 1 140 ? 14.366 -9.016 -24.617 1.00 92.44 140 ALA A N 1
ATOM 1125 C CA . ALA A 1 140 ? 13.577 -9.200 -25.832 1.00 92.44 140 ALA A CA 1
ATOM 1126 C C . ALA A 1 140 ? 12.227 -8.484 -25.683 1.00 92.44 140 ALA A C 1
ATOM 1128 O O . ALA A 1 140 ? 11.901 -7.976 -24.604 1.00 92.44 140 ALA A O 1
ATOM 1129 N N . ASN A 1 141 ? 11.438 -8.458 -26.756 1.00 93.31 141 ASN A N 1
ATOM 1130 C CA . ASN A 1 141 ? 10.075 -7.942 -26.736 1.00 93.31 141 ASN A CA 1
ATOM 1131 C C . ASN A 1 141 ? 9.078 -9.029 -26.297 1.00 93.31 141 ASN A C 1
ATOM 1133 O O . ASN A 1 141 ? 8.935 -10.047 -26.973 1.00 93.31 141 ASN A O 1
ATOM 1137 N N . TYR A 1 142 ? 8.374 -8.792 -25.193 1.00 94.81 142 TYR A N 1
ATOM 1138 C CA . TYR A 1 142 ? 7.348 -9.680 -24.661 1.00 94.81 142 TYR A CA 1
ATOM 1139 C C . TYR A 1 142 ? 6.029 -8.923 -24.476 1.00 94.81 142 TYR A C 1
ATOM 1141 O O . TYR A 1 142 ? 6.003 -7.767 -24.045 1.00 94.81 142 TYR A O 1
ATOM 1149 N N . LEU A 1 143 ? 4.913 -9.581 -24.794 1.00 92.62 143 LEU A N 1
ATOM 1150 C CA . LEU A 1 143 ? 3.571 -9.058 -24.510 1.00 92.62 143 LEU A CA 1
ATOM 1151 C C . LEU A 1 143 ? 3.141 -9.368 -23.071 1.00 92.62 143 LEU A C 1
ATOM 1153 O O . LEU A 1 143 ? 2.534 -8.527 -22.417 1.00 92.62 143 LEU A O 1
ATOM 1157 N N . GLU A 1 144 ? 3.519 -10.542 -22.572 1.00 93.88 144 GLU A N 1
ATOM 1158 C CA . GLU A 1 144 ? 3.237 -11.035 -21.223 1.00 93.88 144 GLU A CA 1
ATOM 1159 C C . GLU A 1 144 ? 4.541 -11.470 -20.549 1.00 93.88 144 GLU A C 1
ATOM 1161 O O . GLU A 1 144 ? 5.529 -11.745 -21.233 1.00 93.88 144 GLU A O 1
ATOM 1166 N N . GLU A 1 145 ? 4.569 -11.498 -19.216 1.00 93.25 145 GLU A N 1
ATOM 1167 C CA . GLU A 1 145 ? 5.764 -11.918 -18.481 1.00 93.25 145 GLU A CA 1
ATOM 1168 C C . GLU A 1 145 ? 6.049 -13.407 -18.767 1.00 93.25 145 GLU A C 1
ATOM 1170 O O . GLU A 1 145 ? 5.185 -14.240 -18.488 1.00 93.25 145 GLU A O 1
ATOM 1175 N N . PRO A 1 146 ? 7.220 -13.766 -19.331 1.00 93.75 146 PRO A N 1
ATOM 1176 C CA . PRO A 1 146 ? 7.522 -15.154 -19.667 1.00 93.75 146 PRO A CA 1
ATOM 1177 C C . PRO A 1 146 ? 7.767 -15.992 -18.402 1.00 93.75 146 PRO A C 1
ATOM 1179 O O . PRO A 1 146 ? 8.446 -15.547 -17.474 1.00 93.75 146 PRO A O 1
ATOM 1182 N N . GLU A 1 147 ? 7.244 -17.221 -18.374 1.00 91.00 147 GLU A N 1
ATOM 1183 C CA . GLU A 1 147 ? 7.358 -18.129 -17.219 1.00 91.00 147 GLU A CA 1
ATOM 1184 C C . GLU A 1 147 ? 8.690 -18.898 -17.175 1.00 91.00 147 GLU A C 1
ATOM 1186 O O . GLU A 1 147 ? 9.163 -19.265 -16.099 1.00 91.00 147 GLU A O 1
ATOM 1191 N N . ASP A 1 148 ? 9.291 -19.154 -18.337 1.00 91.69 148 ASP A N 1
ATOM 1192 C CA . ASP A 1 148 ? 10.448 -20.035 -18.542 1.00 91.69 148 ASP A CA 1
ATOM 1193 C C . ASP A 1 148 ? 11.741 -19.287 -18.903 1.00 91.69 148 ASP A C 1
ATOM 1195 O O . ASP A 1 148 ? 12.789 -19.901 -19.111 1.00 91.69 148 ASP A O 1
ATOM 1199 N N . VAL A 1 149 ? 11.684 -17.956 -18.944 1.00 90.75 149 VAL A N 1
ATOM 1200 C CA . VAL A 1 149 ? 12.831 -17.090 -19.223 1.00 90.75 149 VAL A CA 1
ATOM 1201 C C . VAL A 1 149 ? 13.198 -16.332 -17.954 1.00 90.75 149 VAL A C 1
ATOM 1203 O O . VAL A 1 149 ? 12.352 -15.691 -17.332 1.00 90.75 149 VAL A O 1
ATOM 1206 N N . GLU A 1 150 ? 14.472 -16.366 -17.565 1.00 89.38 150 GLU A N 1
ATOM 1207 C CA . GLU A 1 150 ? 14.947 -15.554 -16.446 1.00 89.38 150 GLU A CA 1
ATOM 1208 C C . GLU A 1 150 ? 15.096 -14.080 -16.865 1.00 89.38 150 GLU A C 1
ATOM 1210 O O . GLU A 1 150 ? 15.645 -13.790 -17.936 1.00 89.38 150 GLU A O 1
ATOM 1215 N N . PRO A 1 151 ? 14.642 -13.122 -16.036 1.00 91.25 151 PRO A N 1
ATOM 1216 C CA . PRO A 1 151 ? 14.899 -11.714 -16.288 1.00 91.25 151 PRO A CA 1
ATOM 1217 C C . PRO A 1 151 ? 16.400 -11.433 -16.215 1.00 91.25 151 PRO A C 1
ATOM 1219 O O . PRO A 1 151 ? 17.097 -11.885 -15.308 1.00 91.25 151 PRO A O 1
ATOM 1222 N N . ILE A 1 152 ? 16.890 -10.598 -17.129 1.00 88.69 152 ILE A N 1
ATOM 1223 C CA . ILE A 1 152 ? 18.285 -10.145 -17.125 1.00 88.69 152 ILE A CA 1
ATOM 1224 C C . ILE A 1 152 ? 18.600 -9.221 -15.942 1.00 88.69 152 ILE A C 1
ATOM 1226 O O . ILE A 1 152 ? 19.765 -9.021 -15.593 1.00 88.69 152 ILE A O 1
ATOM 1230 N N . HIS A 1 153 ? 17.559 -8.639 -15.342 1.00 88.25 153 HIS A N 1
ATOM 1231 C CA . HIS A 1 153 ? 17.658 -7.811 -14.154 1.00 88.25 153 HIS A CA 1
ATOM 1232 C C . HIS A 1 153 ? 16.360 -7.864 -13.351 1.00 88.25 153 HIS A C 1
ATOM 1234 O O . HIS A 1 153 ? 15.277 -7.709 -13.917 1.00 88.25 153 HIS A O 1
ATOM 1240 N N . THR A 1 154 ? 16.473 -8.026 -12.033 1.00 91.94 154 THR A N 1
ATOM 1241 C CA . THR A 1 154 ? 15.351 -7.866 -11.102 1.00 91.94 154 THR A CA 1
ATOM 1242 C C . THR A 1 154 ? 15.716 -6.866 -10.014 1.00 91.94 154 THR A C 1
ATOM 1244 O O . THR A 1 154 ? 16.686 -7.056 -9.275 1.00 91.94 154 THR A O 1
ATOM 1247 N N . ALA A 1 155 ? 14.896 -5.827 -9.892 1.00 91.62 155 ALA A N 1
ATOM 1248 C CA . ALA A 1 155 ? 14.972 -4.833 -8.835 1.00 91.62 155 ALA A CA 1
ATOM 1249 C C . ALA A 1 155 ? 13.702 -4.869 -7.979 1.00 91.62 155 ALA A C 1
ATOM 1251 O O . ALA A 1 155 ? 12.604 -5.109 -8.491 1.00 91.62 155 ALA A O 1
ATOM 1252 N N . VAL A 1 156 ? 13.850 -4.652 -6.672 1.00 92.50 156 VAL A N 1
ATOM 1253 C CA . VAL A 1 156 ? 12.750 -4.739 -5.704 1.00 92.50 156 VAL A CA 1
ATOM 1254 C C . VAL A 1 156 ? 12.851 -3.601 -4.701 1.00 92.50 156 VAL A C 1
ATOM 1256 O O . VAL A 1 156 ? 13.943 -3.299 -4.227 1.00 92.50 156 VAL A O 1
ATOM 1259 N N . ASP A 1 157 ? 11.709 -3.018 -4.345 1.00 92.25 157 ASP A N 1
ATOM 1260 C CA . ASP A 1 157 ? 11.605 -2.068 -3.235 1.00 92.25 157 ASP A CA 1
ATOM 1261 C C . ASP A 1 157 ? 10.330 -2.284 -2.417 1.00 92.25 157 ASP A C 1
ATOM 1263 O O . ASP A 1 157 ? 9.278 -2.644 -2.960 1.00 92.25 157 ASP A O 1
ATOM 1267 N N . GLU A 1 158 ? 10.430 -2.052 -1.110 1.00 92.19 158 GLU A N 1
ATOM 1268 C CA . GLU A 1 158 ? 9.306 -2.041 -0.172 1.00 92.19 158 GLU A CA 1
ATOM 1269 C C . GLU A 1 158 ? 8.770 -0.620 -0.069 1.00 92.19 158 GLU A C 1
ATOM 1271 O O . GLU A 1 158 ? 9.368 0.268 0.538 1.00 92.19 158 GLU A O 1
ATOM 1276 N N . VAL A 1 159 ? 7.627 -0.386 -0.704 1.00 90.69 159 VAL A N 1
ATOM 1277 C CA . VAL A 1 159 ? 7.099 0.960 -0.882 1.00 90.69 159 VAL A CA 1
ATOM 1278 C C . VAL A 1 159 ? 5.579 0.941 -0.903 1.00 90.69 159 VAL A C 1
ATOM 1280 O O . VAL A 1 159 ? 4.933 0.063 -1.480 1.00 90.69 159 VAL A O 1
ATOM 1283 N N . ASP A 1 160 ? 5.004 1.959 -0.263 1.00 88.50 160 ASP A N 1
ATOM 1284 C CA . ASP A 1 160 ? 3.564 2.181 -0.212 1.00 88.50 160 ASP A CA 1
ATOM 1285 C C . ASP A 1 160 ? 2.985 2.242 -1.635 1.00 88.50 160 ASP A C 1
ATOM 1287 O O . ASP A 1 160 ? 3.361 3.141 -2.398 1.00 88.50 160 ASP A O 1
ATOM 1291 N N . PRO A 1 161 ? 2.044 1.353 -1.996 1.00 90.50 161 PRO A N 1
ATOM 1292 C CA . PRO A 1 161 ? 1.571 1.191 -3.368 1.00 90.50 161 PRO A CA 1
ATOM 1293 C C . PRO A 1 161 ? 0.767 2.380 -3.886 1.00 90.50 161 PRO A C 1
ATOM 1295 O O . PRO A 1 161 ? 0.520 2.490 -5.084 1.00 90.50 161 PRO A O 1
ATOM 1298 N N . ARG A 1 162 ? 0.375 3.295 -2.996 1.00 89.12 162 ARG A N 1
ATOM 1299 C CA . ARG A 1 162 ? -0.294 4.551 -3.359 1.00 89.12 162 ARG A CA 1
ATOM 1300 C C . ARG A 1 162 ? 0.682 5.630 -3.806 1.00 89.12 162 ARG A C 1
ATOM 1302 O O . ARG A 1 162 ? 0.256 6.670 -4.302 1.00 89.12 162 ARG A O 1
ATOM 1309 N N . THR A 1 163 ? 1.979 5.414 -3.606 1.00 91.12 163 THR A N 1
ATOM 1310 C CA . THR A 1 163 ? 3.010 6.197 -4.282 1.00 91.12 163 THR A CA 1
ATOM 1311 C C . THR A 1 163 ? 2.882 5.962 -5.785 1.00 91.12 163 THR A C 1
ATOM 1313 O O . THR A 1 163 ? 2.615 4.839 -6.215 1.00 91.12 163 THR A O 1
ATOM 1316 N N . ASN A 1 164 ? 3.069 7.020 -6.579 1.00 93.00 164 ASN A N 1
ATOM 1317 C CA . ASN A 1 164 ? 3.023 6.942 -8.037 1.00 93.00 164 ASN A CA 1
ATOM 1318 C C . ASN A 1 164 ? 3.887 5.774 -8.558 1.00 93.00 164 ASN A C 1
ATOM 1320 O O . ASN A 1 164 ? 5.014 5.585 -8.093 1.00 93.00 164 ASN A O 1
ATOM 1324 N N . LEU A 1 165 ? 3.344 5.012 -9.512 1.00 94.50 165 LEU A N 1
ATOM 1325 C CA . LEU A 1 165 ? 3.959 3.806 -10.071 1.00 94.50 165 LEU A CA 1
ATOM 1326 C C . LEU A 1 165 ? 5.401 4.035 -10.531 1.00 94.50 165 LEU A C 1
ATOM 1328 O O . LEU A 1 165 ? 6.297 3.287 -10.151 1.00 94.50 165 LEU A O 1
ATOM 1332 N N . TRP A 1 166 ? 5.640 5.099 -11.294 1.00 95.00 166 TRP A N 1
ATOM 1333 C CA . TRP A 1 166 ? 6.951 5.398 -11.866 1.00 95.00 166 TRP A CA 1
ATOM 1334 C C . TRP A 1 166 ? 7.954 5.835 -10.802 1.00 95.00 166 TRP A C 1
ATOM 1336 O O . TRP A 1 166 ? 9.126 5.476 -10.870 1.00 95.00 166 TRP A O 1
ATOM 1346 N N . THR A 1 167 ? 7.494 6.535 -9.762 1.00 94.75 167 THR A N 1
ATOM 1347 C CA . THR A 1 167 ? 8.321 6.831 -8.583 1.00 94.75 167 THR A CA 1
ATOM 1348 C C . THR A 1 167 ? 8.733 5.554 -7.854 1.00 94.75 167 THR A C 1
ATOM 1350 O O . THR A 1 167 ? 9.894 5.435 -7.473 1.00 94.75 167 THR A O 1
ATOM 1353 N N . ARG A 1 168 ? 7.817 4.588 -7.687 1.00 94.62 168 ARG A N 1
ATOM 1354 C CA . ARG A 1 168 ? 8.128 3.288 -7.069 1.00 94.62 168 ARG A CA 1
ATOM 1355 C C . ARG A 1 168 ? 9.091 2.463 -7.916 1.00 94.62 168 ARG A C 1
ATOM 1357 O O . ARG A 1 168 ? 10.069 1.946 -7.390 1.00 94.62 168 ARG A O 1
ATOM 1364 N N . ALA A 1 169 ? 8.836 2.371 -9.219 1.00 94.94 169 ALA A N 1
ATOM 1365 C CA . ALA A 1 169 ? 9.678 1.627 -10.149 1.00 94.94 169 ALA A CA 1
ATOM 1366 C C . ALA A 1 169 ? 11.103 2.195 -10.202 1.00 94.94 169 ALA A C 1
ATOM 1368 O O . ALA A 1 169 ? 12.074 1.445 -10.126 1.00 94.94 169 ALA A O 1
ATOM 1369 N N . LEU A 1 170 ? 11.238 3.524 -10.260 1.00 93.81 170 LEU A N 1
ATOM 1370 C CA . LEU A 1 170 ? 12.543 4.172 -10.195 1.00 93.81 170 LEU A CA 1
ATOM 1371 C C . LEU A 1 170 ? 13.229 3.937 -8.844 1.00 93.81 170 LEU A C 1
ATOM 1373 O O . LEU A 1 170 ? 14.423 3.654 -8.822 1.00 93.81 170 LEU A O 1
ATOM 1377 N N . GLY A 1 171 ? 12.483 4.028 -7.737 1.00 92.69 171 GLY A N 1
ATOM 1378 C CA . GLY A 1 171 ? 12.987 3.715 -6.399 1.00 92.69 171 GLY A CA 1
ATOM 1379 C C . GLY A 1 171 ? 13.591 2.314 -6.333 1.00 92.69 171 GLY A C 1
ATOM 1380 O O . GLY A 1 171 ? 14.737 2.173 -5.918 1.00 92.69 171 GLY A O 1
ATOM 1381 N N . ALA A 1 172 ? 12.892 1.310 -6.869 1.00 92.56 172 ALA A N 1
ATOM 1382 C CA . ALA A 1 172 ? 13.399 -0.058 -6.973 1.00 92.56 172 ALA A CA 1
ATOM 1383 C C . ALA A 1 172 ? 14.685 -0.161 -7.793 1.00 92.56 172 ALA A C 1
ATOM 1385 O O . ALA A 1 172 ? 15.657 -0.752 -7.323 1.00 92.56 172 ALA A O 1
ATOM 1386 N N . LEU A 1 173 ? 14.730 0.459 -8.974 1.00 90.62 173 LEU A N 1
ATOM 1387 C CA . LEU A 1 173 ? 15.932 0.471 -9.813 1.00 90.62 173 LEU A CA 1
ATOM 1388 C C . LEU A 1 173 ? 17.126 1.174 -9.130 1.00 90.62 173 LEU A C 1
ATOM 1390 O O . LEU A 1 173 ? 18.270 0.798 -9.367 1.00 90.62 173 LEU A O 1
ATOM 1394 N N . GLN A 1 174 ? 16.880 2.170 -8.268 1.00 89.75 174 GLN A N 1
ATOM 1395 C CA . GLN A 1 174 ? 17.915 2.949 -7.572 1.00 89.75 174 GLN A CA 1
ATOM 1396 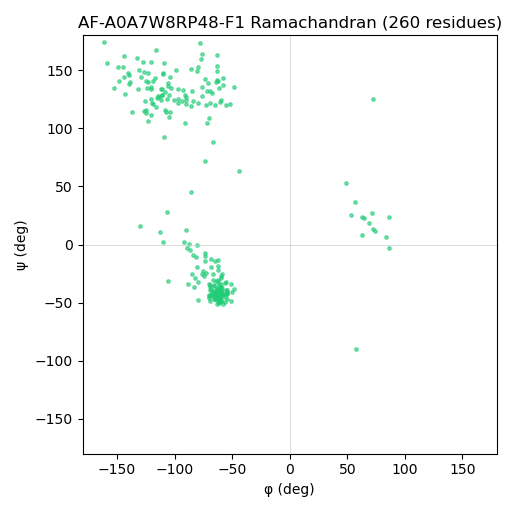C C . GLN A 1 174 ? 18.370 2.350 -6.235 1.00 89.75 174 GLN A C 1
ATOM 1398 O O . GLN A 1 174 ? 19.535 2.505 -5.869 1.00 89.75 174 GLN A O 1
ATOM 1403 N N . ALA A 1 175 ? 17.472 1.700 -5.488 1.00 81.94 175 ALA A N 1
ATOM 1404 C CA . ALA A 1 175 ? 17.734 1.203 -4.135 1.00 81.94 175 ALA A CA 1
ATOM 1405 C C . ALA A 1 175 ? 18.842 0.143 -4.095 1.00 81.94 175 ALA A C 1
ATOM 1407 O O . ALA A 1 175 ? 19.472 -0.070 -3.059 1.00 81.94 175 ALA A O 1
ATOM 1408 N N . GLY A 1 176 ? 19.099 -0.517 -5.225 1.00 63.81 176 GLY A N 1
ATOM 1409 C CA . GLY A 1 176 ? 20.202 -1.455 -5.361 1.00 63.81 176 GLY A CA 1
ATOM 1410 C C . GLY A 1 176 ? 20.082 -2.695 -4.476 1.00 63.81 176 GLY A C 1
ATOM 1411 O O . GLY A 1 176 ? 21.080 -3.359 -4.197 1.00 63.81 176 GLY A O 1
ATOM 1412 N N . ALA A 1 177 ? 18.868 -3.048 -4.044 1.00 57.47 177 ALA A N 1
ATOM 1413 C CA . ALA A 1 177 ? 18.559 -4.382 -3.543 1.00 57.47 177 ALA A CA 1
ATOM 1414 C C . ALA A 1 177 ? 18.506 -5.342 -4.747 1.00 57.47 177 ALA A C 1
ATOM 1416 O O . ALA A 1 177 ? 17.448 -5.725 -5.240 1.00 57.47 177 ALA A O 1
ATOM 1417 N N . TYR A 1 178 ? 19.689 -5.624 -5.293 1.00 58.47 178 TYR A N 1
ATOM 1418 C CA . TYR A 1 178 ? 19.885 -6.343 -6.544 1.00 58.47 178 TYR A CA 1
ATOM 1419 C C . TYR A 1 178 ? 19.655 -7.843 -6.364 1.00 58.47 178 TYR A C 1
ATOM 1421 O O . TYR A 1 178 ? 20.335 -8.484 -5.561 1.00 58.47 178 TYR A O 1
ATOM 1429 N N . ILE A 1 179 ? 18.799 -8.428 -7.201 1.00 60.16 179 ILE A N 1
ATOM 1430 C CA . ILE A 1 179 ? 18.901 -9.848 -7.540 1.00 60.16 179 ILE A CA 1
ATOM 1431 C C . ILE A 1 179 ? 19.383 -9.898 -8.995 1.00 60.16 179 ILE A C 1
ATOM 1433 O O . ILE A 1 179 ? 18.593 -9.839 -9.929 1.00 60.16 179 ILE A O 1
ATOM 1437 N N . VAL A 1 180 ? 20.714 -9.973 -9.137 1.00 60.19 180 VAL A N 1
ATOM 1438 C CA . VAL A 1 180 ? 21.489 -10.204 -10.375 1.00 60.19 180 VAL A CA 1
ATOM 1439 C C . VAL A 1 180 ? 21.532 -9.029 -11.374 1.00 60.19 180 VAL A C 1
ATOM 1441 O O . VAL A 1 180 ? 20.518 -8.497 -11.825 1.00 60.19 180 VAL A O 1
ATOM 1444 N N . PRO A 1 181 ? 22.752 -8.612 -11.753 1.00 58.34 181 PRO A N 1
ATOM 1445 C CA . PRO A 1 181 ? 23.031 -8.540 -13.186 1.00 58.34 181 PRO A CA 1
ATOM 1446 C C . PRO A 1 181 ? 24.349 -9.226 -13.571 1.00 58.34 181 PRO A C 1
ATOM 1448 O O . PRO A 1 181 ? 25.339 -9.192 -12.834 1.00 58.34 181 PRO A O 1
ATOM 1451 N N . VAL A 1 182 ? 24.394 -9.743 -14.800 1.00 54.62 182 VAL A N 1
ATOM 1452 C CA . VAL A 1 182 ? 25.646 -9.838 -15.560 1.00 54.62 182 VAL A CA 1
ATOM 1453 C C . VAL A 1 182 ? 25.997 -8.409 -15.997 1.00 54.62 182 VAL A C 1
ATOM 1455 O O . VAL A 1 182 ? 25.197 -7.741 -16.647 1.00 54.62 182 VAL A O 1
ATOM 1458 N N . ARG A 1 183 ? 27.158 -7.878 -15.595 1.00 56.94 183 ARG A N 1
ATOM 1459 C CA . ARG A 1 183 ? 27.590 -6.532 -16.023 1.00 56.94 183 ARG A CA 1
ATOM 1460 C C . ARG A 1 183 ? 27.781 -6.491 -17.545 1.00 56.94 183 ARG A C 1
ATOM 1462 O O . ARG A 1 183 ? 28.356 -7.419 -18.102 1.00 56.94 183 ARG A O 1
ATOM 1469 N N . GLY A 1 184 ? 27.392 -5.381 -18.181 1.00 61.47 184 GLY A N 1
ATOM 1470 C CA . GLY A 1 184 ? 27.679 -5.115 -19.599 1.00 61.47 184 GLY A CA 1
ATOM 1471 C C . GLY A 1 184 ? 26.666 -5.686 -20.594 1.00 61.47 184 GLY A C 1
ATOM 1472 O O . GLY A 1 184 ? 27.015 -5.911 -21.748 1.00 61.47 184 GLY A O 1
ATOM 1473 N N . LEU A 1 185 ? 25.426 -5.931 -20.165 1.00 71.38 185 LEU A N 1
ATOM 1474 C CA . LEU A 1 185 ? 24.359 -6.391 -21.051 1.00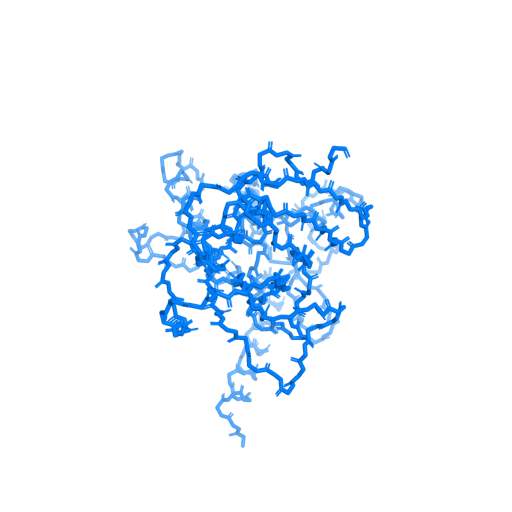 71.38 185 LEU A CA 1
ATOM 1475 C C . LEU A 1 185 ? 23.924 -5.270 -22.004 1.00 71.38 185 LEU A C 1
ATOM 1477 O O . LEU A 1 185 ? 23.272 -4.303 -21.602 1.00 71.38 185 LEU A O 1
ATOM 1481 N N . GLN A 1 186 ? 24.286 -5.438 -23.272 1.00 79.19 186 GLN A N 1
ATOM 1482 C CA . GLN A 1 186 ? 23.767 -4.654 -24.385 1.00 79.19 186 GLN A CA 1
ATOM 1483 C C . GLN A 1 186 ? 22.570 -5.393 -24.986 1.00 79.19 186 GLN A C 1
ATOM 1485 O O . GLN A 1 186 ? 22.645 -6.596 -25.240 1.00 79.19 186 GLN A O 1
ATOM 1490 N N . ALA A 1 187 ? 21.474 -4.679 -25.224 1.00 82.38 187 ALA A N 1
ATOM 1491 C CA . ALA A 1 187 ? 20.305 -5.212 -25.912 1.00 82.38 187 ALA A CA 1
ATOM 1492 C C . ALA A 1 187 ? 19.748 -4.148 -26.863 1.00 82.38 187 ALA A C 1
ATOM 1494 O O . ALA A 1 187 ? 19.682 -2.974 -26.505 1.00 82.38 187 ALA A O 1
ATOM 1495 N N . SER A 1 188 ? 19.356 -4.551 -28.073 1.00 88.31 188 SER A N 1
ATOM 1496 C CA . SER A 1 188 ? 18.659 -3.675 -29.026 1.00 88.31 188 SER A CA 1
ATOM 1497 C C . SER A 1 188 ? 17.169 -3.548 -28.712 1.00 88.31 188 SER A C 1
ATOM 1499 O O . SER A 1 188 ? 16.520 -2.610 -29.160 1.00 88.31 188 SER A O 1
ATOM 1501 N N . GLU A 1 189 ? 16.620 -4.488 -27.944 1.00 93.50 189 GLU A N 1
ATOM 1502 C CA . GLU A 1 189 ? 15.236 -4.486 -27.484 1.00 93.50 189 GLU A CA 1
ATOM 1503 C C . GLU A 1 189 ? 15.169 -4.981 -26.041 1.00 93.50 189 GLU A C 1
ATOM 1505 O O . GLU A 1 189 ? 15.955 -5.839 -25.630 1.00 93.50 189 GLU A O 1
ATOM 1510 N N . ALA A 1 190 ? 14.222 -4.454 -25.272 1.00 94.75 190 ALA A N 1
ATOM 1511 C CA . ALA A 1 190 ? 13.971 -4.913 -23.917 1.00 94.75 190 ALA A CA 1
ATOM 1512 C C . ALA A 1 190 ? 12.502 -4.757 -23.534 1.00 94.75 190 ALA A C 1
ATOM 1514 O O . ALA A 1 190 ? 11.822 -3.856 -24.018 1.00 94.75 190 ALA A O 1
ATOM 1515 N N . THR A 1 191 ? 12.032 -5.594 -22.615 1.00 96.75 191 THR A N 1
ATOM 1516 C CA . THR A 1 191 ? 10.716 -5.443 -21.986 1.00 96.75 191 THR A CA 1
ATOM 1517 C C . THR A 1 191 ? 10.878 -5.375 -20.485 1.00 96.75 191 THR A C 1
ATOM 1519 O O . THR A 1 191 ? 11.607 -6.170 -19.892 1.00 96.75 191 THR A O 1
ATOM 1522 N N . VAL A 1 192 ? 10.185 -4.428 -19.870 1.00 96.50 192 VAL A N 1
ATOM 1523 C CA . VAL A 1 192 ? 10.149 -4.234 -18.429 1.00 96.50 192 VAL A CA 1
ATOM 1524 C C . VAL A 1 192 ? 8.747 -4.538 -17.933 1.00 96.50 192 VAL A C 1
ATOM 1526 O O . VAL A 1 192 ? 7.785 -3.941 -18.410 1.00 96.50 192 VAL A O 1
ATOM 1529 N N . PHE A 1 193 ? 8.640 -5.421 -16.947 1.00 97.19 193 PHE A N 1
ATOM 1530 C CA . PHE A 1 193 ? 7.402 -5.671 -16.217 1.00 97.19 193 PHE A CA 1
ATOM 1531 C C . PHE A 1 193 ? 7.512 -5.064 -14.823 1.00 97.19 193 PHE A C 1
ATOM 1533 O O . PHE A 1 193 ? 8.453 -5.358 -14.079 1.00 97.19 193 PHE A O 1
ATOM 1540 N N . ILE A 1 194 ? 6.551 -4.207 -14.480 1.00 96.69 194 ILE A N 1
ATOM 1541 C CA . ILE A 1 194 ? 6.425 -3.609 -13.153 1.00 96.69 194 ILE A CA 1
ATOM 1542 C C . ILE A 1 194 ? 5.228 -4.255 -12.469 1.00 96.69 194 ILE A C 1
ATOM 1544 O O . ILE A 1 194 ? 4.085 -4.090 -12.905 1.00 96.69 194 ILE A O 1
ATOM 1548 N N . THR A 1 195 ? 5.489 -4.998 -11.399 1.00 95.94 195 THR A N 1
ATOM 1549 C CA . THR A 1 195 ? 4.457 -5.733 -10.664 1.00 95.94 195 THR A CA 1
ATOM 1550 C C . THR A 1 195 ? 4.429 -5.335 -9.193 1.00 95.94 195 THR A C 1
ATOM 1552 O O . THR A 1 195 ? 5.457 -5.019 -8.588 1.00 95.94 195 THR A O 1
ATOM 1555 N N . ARG A 1 196 ? 3.235 -5.359 -8.598 1.00 94.69 196 ARG A N 1
ATOM 1556 C CA . ARG A 1 196 ? 3.028 -5.190 -7.160 1.00 94.69 196 ARG A CA 1
ATOM 1557 C C . ARG A 1 196 ? 2.746 -6.526 -6.496 1.00 94.69 196 ARG A C 1
ATOM 1559 O O . ARG A 1 196 ? 1.897 -7.293 -6.946 1.00 94.69 196 ARG A O 1
ATOM 1566 N N . ASN A 1 197 ? 3.403 -6.765 -5.370 1.00 92.00 197 ASN A N 1
ATOM 1567 C CA . ASN A 1 197 ? 3.169 -7.917 -4.519 1.00 92.00 197 ASN A CA 1
ATOM 1568 C C . ASN A 1 197 ? 2.803 -7.459 -3.102 1.00 92.00 197 ASN A C 1
ATOM 1570 O O . ASN A 1 197 ? 3.660 -6.995 -2.345 1.00 92.00 197 ASN A O 1
ATOM 1574 N N . ASP A 1 198 ? 1.523 -7.593 -2.759 1.00 88.19 198 ASP A N 1
ATOM 1575 C CA . ASP A 1 198 ? 1.002 -7.268 -1.433 1.00 88.19 198 ASP A CA 1
ATOM 1576 C C . ASP A 1 198 ? 1.198 -8.473 -0.498 1.00 88.19 198 ASP A C 1
ATOM 1578 O O . ASP A 1 198 ? 0.870 -9.613 -0.840 1.00 88.19 198 ASP A O 1
ATOM 1582 N N . VAL A 1 199 ? 1.730 -8.251 0.705 1.00 83.06 199 VAL A N 1
ATOM 1583 C CA . VAL A 1 199 ? 2.027 -9.343 1.643 1.00 83.06 199 VAL A CA 1
ATOM 1584 C C . VAL A 1 199 ? 0.751 -10.110 1.998 1.00 83.06 199 VAL A C 1
ATOM 1586 O O . VAL A 1 199 ? -0.210 -9.563 2.535 1.00 83.06 199 VAL A O 1
ATOM 1589 N N . GLY A 1 200 ? 0.772 -11.420 1.741 1.00 72.88 200 GLY A N 1
ATOM 1590 C CA . GLY A 1 200 ? -0.359 -12.313 1.993 1.00 72.88 200 GLY A CA 1
ATOM 1591 C C . GLY A 1 200 ? -1.370 -12.389 0.849 1.00 72.88 200 GLY A C 1
ATOM 1592 O O . GLY A 1 200 ? -2.287 -13.202 0.941 1.00 72.88 200 GLY A O 1
ATOM 1593 N N . ASN A 1 201 ? -1.180 -11.619 -0.227 1.00 72.75 201 ASN A N 1
ATOM 1594 C CA . ASN A 1 201 ? -1.986 -11.699 -1.435 1.00 72.75 201 ASN A CA 1
ATOM 1595 C C . ASN A 1 201 ? -1.197 -12.376 -2.566 1.00 72.75 201 ASN A C 1
ATOM 1597 O O . ASN A 1 201 ? -0.001 -12.147 -2.735 1.00 72.75 201 ASN A O 1
ATOM 1601 N N . ARG A 1 202 ? -1.857 -13.247 -3.329 1.00 76.25 202 ARG A N 1
ATOM 1602 C CA . ARG A 1 202 ? -1.318 -13.857 -4.552 1.00 76.25 202 ARG A CA 1
ATOM 1603 C C . ARG A 1 202 ? -2.462 -14.016 -5.557 1.00 76.25 202 ARG A C 1
ATOM 1605 O O . ARG A 1 202 ? -3.559 -14.366 -5.119 1.00 76.25 202 ARG A O 1
ATOM 1612 N N . PRO A 1 203 ? -2.219 -13.845 -6.869 1.00 86.06 203 PRO A N 1
ATOM 1613 C CA . PRO A 1 203 ? -0.929 -13.571 -7.523 1.00 86.06 203 PRO A CA 1
ATOM 1614 C C . PRO A 1 203 ? -0.466 -12.106 -7.402 1.00 86.06 203 PRO A C 1
ATOM 1616 O O . PRO A 1 203 ? -1.193 -11.260 -6.884 1.00 86.06 203 PRO A O 1
ATOM 1619 N N . ALA A 1 204 ? 0.763 -11.820 -7.852 1.00 89.50 204 ALA A N 1
ATOM 1620 C CA . ALA A 1 204 ? 1.230 -10.445 -8.025 1.00 89.50 204 ALA A CA 1
ATOM 1621 C C . ALA A 1 204 ? 0.375 -9.725 -9.082 1.00 89.50 204 ALA A C 1
ATOM 1623 O O . ALA A 1 204 ? -0.132 -10.349 -10.013 1.00 89.50 204 ALA A O 1
ATOM 1624 N N . VAL A 1 205 ? 0.213 -8.415 -8.930 1.00 93.19 205 VAL A N 1
ATOM 1625 C CA . VAL A 1 205 ? -0.582 -7.579 -9.833 1.00 93.19 205 VAL A CA 1
ATOM 1626 C C . VAL A 1 205 ? 0.355 -6.912 -10.833 1.00 93.19 205 VAL A C 1
ATOM 1628 O O . VAL A 1 205 ? 1.260 -6.188 -10.422 1.00 93.19 205 VAL A O 1
ATOM 1631 N N . LEU A 1 206 ? 0.142 -7.129 -12.132 1.00 94.94 206 LEU A N 1
ATOM 1632 C CA . LEU A 1 206 ? 0.820 -6.359 -13.177 1.00 94.94 206 LEU A CA 1
ATOM 1633 C C . LEU A 1 206 ? 0.301 -4.919 -13.163 1.00 94.94 206 LEU A C 1
ATOM 1635 O O . LEU A 1 206 ? -0.898 -4.693 -13.311 1.00 94.94 206 LEU A O 1
ATOM 1639 N N . GLU A 1 207 ? 1.198 -3.953 -12.971 1.00 95.31 207 GLU A N 1
ATOM 1640 C CA . GLU A 1 207 ? 0.848 -2.529 -12.929 1.00 95.31 207 GLU A CA 1
ATOM 1641 C C . GLU A 1 207 ? 1.276 -1.786 -14.198 1.00 95.31 207 GLU A C 1
ATOM 1643 O O . GLU A 1 207 ? 0.586 -0.854 -14.600 1.00 95.31 207 GLU A O 1
ATOM 1648 N N . ALA A 1 208 ? 2.373 -2.195 -14.845 1.00 96.19 208 ALA A N 1
ATOM 1649 C CA . ALA A 1 208 ? 2.749 -1.697 -16.167 1.00 96.19 208 ALA A CA 1
ATOM 1650 C C . ALA A 1 208 ? 3.705 -2.637 -16.904 1.00 96.19 208 ALA A C 1
ATOM 1652 O O . ALA A 1 208 ? 4.487 -3.371 -16.292 1.00 96.19 208 ALA A O 1
ATOM 1653 N N . ARG A 1 209 ? 3.689 -2.522 -18.229 1.00 96.50 209 ARG A N 1
ATOM 1654 C CA . ARG A 1 209 ? 4.681 -3.068 -19.149 1.00 96.50 209 ARG A CA 1
ATOM 1655 C C . ARG A 1 209 ? 5.306 -1.919 -19.937 1.00 96.50 209 ARG A C 1
ATOM 1657 O O . ARG A 1 209 ? 4.603 -1.031 -20.413 1.00 96.50 209 ARG A O 1
ATOM 1664 N N . VAL A 1 210 ? 6.626 -1.939 -20.074 1.00 96.06 210 VAL A N 1
ATOM 1665 C CA . VAL A 1 210 ? 7.378 -0.968 -20.876 1.00 96.06 210 VAL A CA 1
ATOM 1666 C C . VAL A 1 210 ? 8.211 -1.730 -21.895 1.00 96.06 210 VAL A C 1
ATOM 1668 O O . VAL A 1 210 ? 9.127 -2.453 -21.514 1.00 96.06 210 VAL A O 1
ATOM 1671 N N . ALA A 1 211 ? 7.897 -1.588 -23.178 1.00 95.75 211 ALA A N 1
ATOM 1672 C CA . ALA A 1 211 ? 8.690 -2.153 -24.262 1.00 95.75 211 ALA A CA 1
ATOM 1673 C C . ALA A 1 211 ? 9.639 -1.083 -24.811 1.00 95.75 211 ALA A C 1
ATOM 1675 O O . ALA A 1 211 ? 9.241 0.055 -25.045 1.00 95.75 211 ALA A O 1
ATOM 1676 N N . LEU A 1 212 ? 10.904 -1.442 -25.003 1.00 94.25 212 LEU A N 1
ATOM 1677 C CA . LEU A 1 212 ? 11.951 -0.559 -25.493 1.00 94.25 212 LEU A CA 1
ATOM 1678 C C . LEU A 1 212 ? 12.537 -1.117 -26.786 1.00 94.25 212 LEU A C 1
ATOM 1680 O O . LEU A 1 212 ? 12.921 -2.285 -26.846 1.00 94.25 212 LEU A O 1
ATOM 1684 N N . LYS A 1 213 ? 12.688 -0.247 -27.783 1.00 94.00 213 LYS A N 1
ATOM 1685 C CA . LYS A 1 213 ? 13.526 -0.467 -28.965 1.00 94.00 213 LYS A CA 1
ATOM 1686 C C . LYS A 1 213 ? 14.641 0.565 -28.973 1.00 94.00 213 LYS A C 1
ATOM 1688 O O . LYS A 1 213 ? 14.379 1.765 -29.020 1.00 94.00 213 LYS A O 1
ATOM 1693 N N . ILE A 1 214 ? 15.878 0.098 -28.902 1.00 90.38 214 ILE A N 1
ATOM 1694 C CA . ILE A 1 214 ? 17.071 0.922 -28.723 1.00 90.38 214 ILE A CA 1
ATOM 1695 C C . ILE A 1 214 ? 17.790 1.016 -30.068 1.00 90.38 214 ILE A C 1
ATOM 1697 O O . ILE A 1 214 ? 18.304 0.025 -30.585 1.00 90.38 214 ILE A O 1
ATOM 1701 N N . ALA A 1 215 ? 17.828 2.221 -30.633 1.00 86.88 215 ALA A N 1
ATOM 1702 C CA . ALA A 1 215 ? 18.495 2.504 -31.896 1.00 86.88 215 ALA A CA 1
ATOM 1703 C C . ALA A 1 215 ? 19.474 3.673 -31.724 1.00 86.88 215 ALA A C 1
ATOM 1705 O O . ALA A 1 215 ? 19.079 4.817 -31.486 1.00 86.88 215 ALA A O 1
ATOM 1706 N N . SER A 1 216 ? 20.769 3.388 -31.878 1.00 81.31 216 SER A N 1
ATOM 1707 C CA . SER A 1 216 ? 21.868 4.359 -31.772 1.00 81.31 216 SER A CA 1
ATOM 1708 C C . SER A 1 216 ? 21.913 5.096 -30.422 1.00 81.31 216 SER A C 1
ATOM 1710 O O . SER A 1 216 ? 22.563 4.638 -29.489 1.00 81.31 216 SER A O 1
ATOM 1712 N N . HIS A 1 217 ? 21.233 6.240 -30.312 1.00 84.44 217 HIS A N 1
ATOM 1713 C CA . HIS A 1 217 ? 21.210 7.107 -29.126 1.00 84.44 217 HIS A CA 1
ATOM 1714 C C . HIS A 1 217 ? 19.784 7.483 -28.701 1.00 84.44 217 HIS A C 1
ATOM 1716 O O . HIS A 1 217 ? 19.590 8.437 -27.948 1.00 84.44 217 HIS A O 1
ATOM 1722 N N . VAL A 1 218 ? 18.781 6.763 -29.204 1.00 89.38 218 VAL A N 1
ATOM 1723 C CA . VAL A 1 218 ? 17.370 6.979 -28.885 1.00 89.38 218 VAL A CA 1
ATOM 1724 C C . VAL A 1 218 ? 16.741 5.637 -28.528 1.00 89.38 218 VAL A C 1
ATOM 1726 O O . VAL A 1 218 ? 16.942 4.642 -29.226 1.00 89.38 218 VAL A O 1
ATOM 1729 N N . ALA A 1 219 ? 15.974 5.612 -27.442 1.00 91.06 219 ALA A N 1
ATOM 1730 C CA . ALA A 1 219 ? 15.060 4.521 -27.144 1.00 91.06 219 ALA A CA 1
ATOM 1731 C C . ALA A 1 219 ? 13.639 4.939 -27.523 1.00 91.06 219 ALA A C 1
ATOM 1733 O O . ALA A 1 219 ? 13.133 5.946 -27.032 1.00 91.06 219 ALA A O 1
ATOM 1734 N N . HIS A 1 220 ? 12.990 4.153 -28.373 1.00 93.44 220 HIS A N 1
ATOM 1735 C CA . HIS A 1 220 ? 11.547 4.221 -28.556 1.00 93.44 220 HIS A CA 1
ATOM 1736 C C . HIS A 1 220 ? 10.897 3.368 -27.479 1.00 93.44 220 HIS A C 1
ATOM 1738 O O . HIS A 1 220 ? 11.237 2.193 -27.330 1.00 93.44 220 HIS A O 1
ATOM 1744 N N . VAL A 1 221 ? 10.010 3.979 -26.708 1.00 93.69 221 VAL A N 1
ATOM 1745 C CA . VAL A 1 221 ? 9.419 3.388 -25.517 1.00 93.69 221 VAL A CA 1
ATOM 1746 C C . VAL A 1 221 ? 7.917 3.316 -25.712 1.00 93.69 221 VAL A C 1
ATOM 1748 O O . VAL A 1 221 ? 7.275 4.339 -25.925 1.00 93.69 221 VAL A O 1
ATOM 1751 N N . GLU A 1 222 ? 7.368 2.113 -25.621 1.00 94.31 222 GLU A N 1
ATOM 1752 C CA . GLU A 1 222 ? 5.932 1.865 -25.581 1.00 94.31 222 GLU A CA 1
ATOM 1753 C C . GLU A 1 222 ? 5.537 1.502 -24.152 1.00 94.31 222 GLU A C 1
ATOM 1755 O O . GLU A 1 222 ? 6.138 0.623 -23.530 1.00 94.31 222 GLU A O 1
ATOM 1760 N N . VAL A 1 223 ? 4.531 2.190 -23.627 1.00 93.69 223 VAL A N 1
ATOM 1761 C CA . VAL A 1 223 ? 4.034 2.030 -22.265 1.00 93.69 223 VAL A CA 1
ATOM 1762 C C . VAL A 1 223 ? 2.617 1.486 -22.315 1.00 93.69 223 VAL A C 1
ATOM 1764 O O . VAL A 1 223 ? 1.735 2.038 -22.976 1.00 93.69 223 VAL A O 1
ATOM 1767 N N . ASP A 1 224 ? 2.409 0.406 -21.577 1.00 93.75 224 ASP A N 1
ATOM 1768 C CA . ASP A 1 224 ? 1.133 -0.268 -21.423 1.00 93.75 224 ASP A CA 1
ATOM 1769 C C . ASP A 1 224 ? 0.799 -0.361 -19.933 1.00 93.75 224 ASP A C 1
ATOM 1771 O O . ASP A 1 224 ? 1.517 -0.989 -19.151 1.00 93.75 224 ASP A O 1
ATOM 1775 N N . VAL A 1 225 ? -0.276 0.312 -19.533 1.00 92.38 225 VAL A N 1
ATOM 1776 C CA . VAL A 1 225 ? -0.798 0.305 -18.166 1.00 92.38 225 VAL A CA 1
ATOM 1777 C C . VAL A 1 225 ? -2.207 -0.278 -18.240 1.00 92.38 225 VAL A C 1
ATOM 1779 O O . VAL A 1 225 ? -3.052 0.302 -18.928 1.00 92.38 225 VAL A O 1
ATOM 1782 N N . PRO A 1 226 ? -2.505 -1.391 -17.541 1.00 89.12 226 PRO A N 1
ATOM 1783 C CA . PRO A 1 226 ? -3.820 -2.017 -17.603 1.00 89.12 226 PRO A CA 1
ATOM 1784 C C . PRO A 1 226 ? -4.957 -1.023 -17.328 1.00 89.12 226 PRO A C 1
ATOM 1786 O O . PRO A 1 226 ? -5.028 -0.411 -16.262 1.00 89.12 226 PRO A O 1
ATOM 1789 N N . GLY A 1 227 ? -5.864 -0.874 -18.297 1.00 84.25 227 GLY A N 1
ATOM 1790 C CA . GLY A 1 227 ? -7.015 0.030 -18.203 1.00 84.25 227 GLY A CA 1
ATOM 1791 C C . GLY A 1 227 ? -6.738 1.497 -18.560 1.00 84.25 227 GLY A C 1
ATOM 1792 O O . GLY A 1 227 ? -7.640 2.319 -18.404 1.00 84.25 227 GLY A O 1
ATOM 1793 N N . ALA A 1 228 ? -5.543 1.833 -19.050 1.00 84.12 228 ALA A N 1
ATOM 1794 C CA . ALA A 1 228 ? -5.210 3.149 -19.593 1.00 84.12 228 ALA A CA 1
ATOM 1795 C C . ALA A 1 228 ? -4.865 3.072 -21.091 1.00 84.12 228 ALA A C 1
ATOM 1797 O O . ALA A 1 228 ? -4.683 1.992 -21.651 1.00 84.12 228 ALA A O 1
ATOM 1798 N N . THR A 1 229 ? -4.801 4.229 -21.751 1.00 76.50 229 THR A N 1
ATOM 1799 C CA . THR A 1 229 ? -4.427 4.323 -23.168 1.00 76.50 229 THR A CA 1
ATOM 1800 C C . THR A 1 229 ? -2.948 3.991 -23.356 1.00 76.50 229 THR A C 1
ATOM 1802 O O . THR A 1 229 ? -2.101 4.551 -22.660 1.00 76.50 229 THR A O 1
ATOM 1805 N N . HIS A 1 230 ? -2.641 3.124 -24.324 1.00 78.69 230 HIS A N 1
ATOM 1806 C CA . HIS A 1 230 ? -1.271 2.843 -24.757 1.00 78.69 230 HIS A CA 1
ATOM 1807 C C . HIS A 1 230 ? -0.567 4.108 -25.233 1.00 78.69 230 HIS A C 1
ATOM 1809 O O . HIS A 1 230 ? -1.139 4.908 -25.975 1.00 78.69 230 HIS A O 1
ATOM 1815 N N . GLY A 1 231 ? 0.689 4.259 -24.825 1.00 81.69 231 GLY A N 1
ATOM 1816 C CA . GLY A 1 231 ? 1.485 5.439 -25.115 1.00 81.69 231 GLY A CA 1
ATOM 1817 C C . GLY A 1 231 ? 2.844 5.125 -25.704 1.00 81.69 231 GLY A C 1
ATOM 1818 O O . GLY A 1 231 ? 3.466 4.143 -25.315 1.00 81.69 231 GLY A O 1
ATOM 1819 N N . GLY A 1 232 ? 3.313 5.970 -26.619 1.00 86.88 232 GLY A N 1
ATOM 1820 C CA . GLY A 1 232 ? 4.664 5.908 -27.166 1.00 86.88 232 GLY A CA 1
ATOM 1821 C C . GLY A 1 232 ? 5.426 7.192 -26.863 1.00 86.88 232 GLY A C 1
ATOM 1822 O O . GLY A 1 232 ? 4.859 8.273 -26.955 1.00 86.88 232 GLY A O 1
ATOM 1823 N N . LEU A 1 233 ? 6.710 7.095 -26.531 1.00 89.81 233 LEU A N 1
ATOM 1824 C CA . LEU A 1 233 ? 7.599 8.255 -26.483 1.00 89.81 233 LEU A CA 1
ATOM 1825 C C . LEU A 1 233 ? 9.011 7.895 -26.948 1.00 89.81 233 LEU A C 1
ATOM 1827 O O . LEU A 1 233 ? 9.398 6.728 -26.997 1.00 89.81 233 LEU A O 1
ATOM 1831 N N . SER A 1 234 ? 9.792 8.913 -27.298 1.00 88.75 234 SER A N 1
ATOM 1832 C CA . SER A 1 234 ? 11.200 8.747 -27.667 1.00 88.75 234 SER A CA 1
ATOM 1833 C C . SER A 1 234 ? 12.093 9.372 -26.605 1.00 88.75 234 SER A C 1
ATOM 1835 O O . SER A 1 234 ? 11.971 10.554 -26.292 1.00 88.75 234 SER A O 1
ATOM 1837 N N . VAL A 1 235 ? 13.005 8.576 -26.056 1.00 87.31 235 VAL A N 1
ATOM 1838 C CA . VAL A 1 235 ? 13.912 8.976 -24.980 1.00 87.31 235 VAL A CA 1
ATOM 1839 C C . VAL A 1 235 ? 15.325 9.108 -25.544 1.00 87.31 235 VAL A C 1
ATOM 1841 O O . VAL A 1 235 ? 15.894 8.103 -25.982 1.00 87.31 235 VAL A O 1
ATOM 1844 N N . PRO A 1 236 ? 15.924 10.313 -25.551 1.00 87.31 236 PRO A N 1
ATOM 1845 C CA . PRO A 1 236 ? 17.332 10.460 -25.888 1.00 87.31 236 PRO A CA 1
ATOM 1846 C C . PRO A 1 236 ? 18.185 9.820 -24.789 1.00 87.31 236 PRO A C 1
ATOM 1848 O O . PRO A 1 236 ? 17.995 10.093 -23.604 1.00 87.31 236 PRO A O 1
ATOM 1851 N N . LEU A 1 237 ? 19.133 8.976 -25.185 1.00 82.94 237 LEU A N 1
ATOM 1852 C CA . LEU A 1 237 ? 19.990 8.241 -24.265 1.00 82.94 237 LEU A CA 1
ATOM 1853 C C . LEU A 1 237 ? 21.282 9.019 -24.024 1.00 82.94 237 LEU A C 1
ATOM 1855 O O . LEU A 1 237 ? 22.038 9.310 -24.956 1.00 82.94 237 LEU A O 1
ATOM 1859 N N . ALA A 1 238 ? 21.580 9.327 -22.761 1.00 75.00 238 ALA A N 1
ATOM 1860 C CA . ALA A 1 238 ? 22.950 9.649 -22.376 1.00 75.00 238 ALA A CA 1
ATOM 1861 C C . ALA A 1 238 ? 23.809 8.409 -22.657 1.00 75.00 238 ALA A C 1
ATOM 1863 O O . ALA A 1 238 ? 23.342 7.326 -22.326 1.00 75.00 238 ALA A O 1
ATOM 1864 N N . ARG A 1 239 ? 24.998 8.578 -23.271 1.00 68.12 239 ARG A N 1
ATOM 1865 C CA . ARG A 1 239 ? 25.960 7.555 -23.770 1.00 68.12 239 ARG A CA 1
ATOM 1866 C C . ARG A 1 239 ? 26.231 6.369 -22.816 1.00 68.12 239 ARG A C 1
ATOM 1868 O O . ARG A 1 239 ? 27.348 6.194 -22.336 1.00 68.12 239 ARG A O 1
ATOM 1875 N N . SER A 1 240 ? 25.213 5.579 -22.529 1.00 70.31 240 SER A N 1
ATOM 1876 C CA . SER A 1 240 ? 25.255 4.354 -21.761 1.00 70.31 240 SER A CA 1
ATOM 1877 C C . SER A 1 240 ? 24.761 3.254 -22.670 1.00 70.31 240 SER A C 1
ATOM 1879 O O . SER A 1 240 ? 23.667 3.330 -23.230 1.00 70.31 240 SER A O 1
ATOM 1881 N N . ASP A 1 241 ? 25.592 2.231 -22.789 1.00 71.00 241 ASP A N 1
ATOM 1882 C CA . ASP A 1 241 ? 25.297 1.055 -23.591 1.00 71.00 241 ASP A CA 1
ATOM 1883 C C . ASP A 1 241 ? 24.623 -0.037 -22.736 1.00 71.00 241 ASP A C 1
ATOM 1885 O O . ASP A 1 241 ? 24.356 -1.135 -23.215 1.00 71.00 241 ASP A O 1
ATOM 1889 N N . ASN A 1 242 ? 24.364 0.237 -21.451 1.00 86.00 242 ASN A N 1
ATOM 1890 C CA . ASN A 1 242 ? 23.751 -0.705 -20.523 1.00 86.00 242 ASN A CA 1
ATOM 1891 C C . ASN A 1 242 ? 22.225 -0.571 -20.546 1.00 86.00 242 ASN A C 1
ATOM 1893 O O . ASN A 1 242 ? 21.676 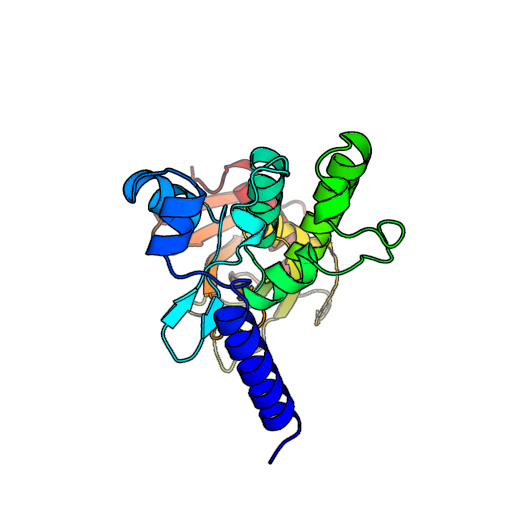0.471 -20.185 1.00 86.00 242 ASN A O 1
ATOM 1897 N N . VAL A 1 243 ? 21.535 -1.661 -20.884 1.00 87.44 243 VAL A N 1
ATOM 1898 C CA . VAL A 1 243 ? 20.067 -1.710 -20.948 1.00 87.44 243 VAL A CA 1
ATOM 1899 C C . VAL A 1 243 ? 19.385 -1.289 -19.638 1.00 87.44 243 VAL A C 1
ATOM 1901 O O . VAL A 1 243 ? 18.327 -0.666 -19.678 1.00 87.44 243 VAL A O 1
ATOM 1904 N N . VAL A 1 244 ? 19.995 -1.547 -18.475 1.00 88.31 244 VAL A N 1
ATOM 1905 C CA . VAL A 1 244 ? 19.432 -1.126 -17.178 1.00 88.31 244 VAL A CA 1
ATOM 1906 C C . VAL A 1 244 ? 19.428 0.400 -17.046 1.00 88.31 244 VAL A C 1
ATOM 1908 O O . VAL A 1 244 ? 18.427 0.975 -16.624 1.00 88.31 244 VAL A O 1
ATOM 1911 N N . ASP A 1 245 ? 20.498 1.072 -17.476 1.00 88.44 245 ASP A N 1
ATOM 1912 C CA . ASP A 1 245 ? 20.592 2.536 -17.422 1.00 88.44 245 ASP A CA 1
ATOM 1913 C C . ASP A 1 245 ? 19.625 3.192 -18.415 1.00 88.44 245 ASP A C 1
ATOM 1915 O O . ASP A 1 245 ? 19.042 4.237 -18.121 1.00 88.44 245 ASP A O 1
ATOM 1919 N N . VAL A 1 246 ? 19.435 2.573 -19.585 1.00 89.81 246 VAL A N 1
ATOM 1920 C CA . VAL A 1 246 ? 18.426 2.985 -20.573 1.00 89.81 246 VAL A CA 1
ATOM 1921 C C . VAL A 1 246 ? 17.028 2.887 -19.963 1.00 89.81 246 VAL A C 1
ATOM 1923 O O . VAL A 1 246 ? 16.262 3.846 -20.033 1.00 89.81 246 VAL A O 1
ATOM 1926 N N . VAL A 1 247 ? 16.703 1.762 -19.318 1.00 91.75 247 VAL A N 1
ATOM 1927 C CA . VAL A 1 247 ? 15.416 1.570 -18.634 1.00 91.75 247 VAL A CA 1
ATOM 1928 C C . VAL A 1 247 ? 15.223 2.602 -17.524 1.00 91.75 247 VAL A C 1
ATOM 1930 O O . VAL A 1 247 ? 14.157 3.208 -17.440 1.00 91.75 247 VAL A O 1
ATOM 1933 N N . MET A 1 248 ? 16.248 2.868 -16.712 1.00 91.44 248 MET A N 1
ATOM 1934 C CA . MET A 1 248 ? 16.190 3.908 -15.682 1.00 91.44 248 MET A CA 1
ATOM 1935 C C . MET A 1 248 ? 15.905 5.294 -16.272 1.00 91.44 248 MET A C 1
ATOM 1937 O O . MET A 1 248 ? 15.058 6.016 -15.745 1.00 91.44 248 MET A O 1
ATOM 1941 N N . GLN A 1 249 ? 16.569 5.663 -17.372 1.00 91.56 249 GLN A N 1
ATOM 1942 C CA . GLN A 1 249 ? 16.319 6.929 -18.070 1.00 91.56 249 GLN A CA 1
ATOM 1943 C C . GLN A 1 249 ? 14.895 6.993 -18.638 1.00 91.56 249 GLN A C 1
ATOM 1945 O O . GLN A 1 249 ? 14.227 8.016 -18.495 1.00 91.56 249 GLN A O 1
ATOM 1950 N N . ALA A 1 250 ? 14.404 5.903 -19.231 1.00 92.00 250 ALA A N 1
ATOM 1951 C CA . ALA A 1 250 ? 13.045 5.834 -19.756 1.00 92.00 250 ALA A CA 1
ATOM 1952 C C . ALA A 1 250 ? 11.995 6.003 -18.649 1.00 92.00 250 ALA A C 1
ATOM 1954 O O . ALA A 1 250 ? 11.119 6.858 -18.763 1.00 92.00 250 ALA A O 1
ATOM 1955 N N . VAL A 1 251 ? 12.122 5.263 -17.543 1.00 92.94 251 VAL A N 1
ATOM 1956 C CA . VAL A 1 251 ? 11.225 5.377 -16.380 1.00 92.94 251 VAL A CA 1
ATOM 1957 C C . VAL A 1 251 ? 11.259 6.788 -15.785 1.00 92.94 251 VAL A C 1
ATOM 1959 O O . VAL A 1 251 ? 10.214 7.323 -15.420 1.00 92.94 251 VAL A O 1
ATOM 1962 N N . GLU A 1 252 ? 12.428 7.429 -15.726 1.00 92.81 252 GLU A N 1
ATOM 1963 C CA . GLU A 1 252 ? 12.574 8.815 -15.268 1.00 92.81 252 GLU A CA 1
ATOM 1964 C C . GLU A 1 252 ? 11.816 9.814 -16.162 1.00 92.81 252 GLU A C 1
ATOM 1966 O O . GLU A 1 252 ? 11.187 10.743 -15.649 1.00 92.81 252 GLU A O 1
ATOM 1971 N N . VAL A 1 253 ? 11.855 9.636 -17.486 1.00 91.62 253 VAL A N 1
ATOM 1972 C CA . VAL A 1 253 ? 11.120 10.489 -18.436 1.00 91.62 253 VAL A CA 1
ATOM 1973 C C . VAL A 1 253 ? 9.612 10.250 -18.343 1.00 91.62 253 VAL A C 1
ATOM 1975 O O . VAL A 1 253 ? 8.853 11.218 -18.268 1.00 91.62 253 VAL A O 1
ATOM 1978 N N . ILE A 1 254 ? 9.176 8.989 -18.258 1.00 90.56 254 ILE A N 1
ATOM 1979 C CA . ILE A 1 254 ? 7.761 8.637 -18.056 1.00 90.56 254 ILE A CA 1
ATOM 1980 C C . ILE A 1 254 ? 7.245 9.241 -16.741 1.00 90.56 254 ILE A C 1
ATOM 1982 O O . ILE A 1 254 ? 6.155 9.806 -16.680 1.00 90.56 254 ILE A O 1
ATOM 1986 N N . ARG A 1 255 ? 8.052 9.192 -15.676 1.00 90.94 255 ARG A N 1
ATOM 1987 C CA . ARG A 1 255 ? 7.711 9.805 -14.388 1.00 90.94 255 ARG A CA 1
ATOM 1988 C C . ARG A 1 255 ? 7.488 11.314 -14.506 1.00 90.94 255 ARG A C 1
ATOM 1990 O O . ARG A 1 255 ? 6.577 11.833 -13.875 1.00 90.94 255 ARG A O 1
ATOM 1997 N N . LYS A 1 256 ? 8.326 12.023 -15.271 1.00 87.81 256 LYS A N 1
ATOM 1998 C CA . LYS A 1 256 ? 8.237 13.487 -15.443 1.00 87.81 256 LYS A CA 1
ATOM 1999 C C . LYS A 1 256 ? 7.059 13.935 -16.306 1.00 87.81 256 LYS A C 1
ATOM 2001 O O . LYS A 1 256 ? 6.623 15.070 -16.157 1.00 87.81 256 LYS A O 1
ATOM 2006 N N . SER A 1 257 ? 6.567 13.065 -17.182 1.00 81.31 257 SER A N 1
ATOM 2007 C CA . SER A 1 257 ? 5.380 13.285 -18.019 1.00 81.31 257 SER A CA 1
ATOM 2008 C C . SER A 1 257 ? 4.082 12.821 -17.338 1.00 81.31 257 SER A C 1
ATOM 2010 O O . SER A 1 257 ? 3.048 12.703 -17.988 1.00 81.31 257 SER A O 1
ATOM 2012 N N . ASP A 1 258 ? 4.120 12.523 -16.031 1.00 70.38 258 ASP A N 1
ATOM 2013 C CA . ASP A 1 258 ? 3.004 11.947 -15.264 1.00 70.38 258 ASP A CA 1
ATOM 2014 C C . ASP A 1 258 ? 2.421 10.657 -15.881 1.00 70.38 258 ASP A C 1
ATOM 2016 O O . ASP A 1 258 ? 1.275 10.282 -15.631 1.00 70.38 258 ASP A O 1
ATOM 2020 N N . GLY A 1 259 ? 3.226 9.923 -16.656 1.00 59.53 259 GLY A N 1
ATOM 2021 C CA . GLY A 1 259 ? 2.792 8.716 -17.354 1.00 59.53 259 GLY A CA 1
ATOM 2022 C C . GLY A 1 259 ? 1.905 8.971 -18.573 1.00 59.53 259 GLY A C 1
ATOM 2023 O O . GLY A 1 259 ? 1.321 8.012 -19.076 1.00 59.53 259 GLY A O 1
ATOM 2024 N N . GLN A 1 260 ? 1.784 10.217 -19.040 1.00 53.06 260 GLN A N 1
ATOM 2025 C CA . GLN A 1 260 ? 1.129 10.520 -20.307 1.00 53.06 260 GLN A CA 1
ATOM 2026 C C . GLN A 1 260 ? 2.164 10.490 -21.443 1.00 53.06 260 GLN A C 1
ATOM 2028 O O . GLN A 1 260 ? 3.176 11.184 -21.350 1.00 53.06 260 GLN A O 1
ATOM 2033 N N . PRO A 1 261 ? 1.956 9.679 -22.495 1.00 50.94 261 PRO A N 1
ATOM 2034 C CA . PRO A 1 261 ? 2.725 9.817 -23.731 1.00 50.94 261 PRO A CA 1
ATOM 2035 C C . PRO A 1 261 ? 2.446 11.182 -24.382 1.00 50.94 261 PRO A C 1
ATOM 2037 O O . PRO A 1 261 ? 1.362 11.739 -24.185 1.00 50.94 261 PRO A O 1
ATOM 2040 N N . ASP A 1 262 ? 3.411 11.686 -25.154 1.00 45.78 262 ASP A N 1
ATOM 2041 C CA . ASP A 1 262 ? 3.214 12.844 -26.042 1.00 45.78 262 ASP A CA 1
ATOM 2042 C C . ASP A 1 262 ? 2.215 12.535 -27.176 1.00 45.78 262 ASP A C 1
ATOM 2044 O O . ASP A 1 262 ? 2.188 11.375 -27.659 1.00 45.78 262 ASP A O 1
#

Solvent-accessible surface area (backbone atoms only — not comparable to full-atom values): 14307 Å² total; per-residue (Å²): 135,52,73,67,55,52,54,51,52,51,53,52,52,52,49,55,47,31,43,77,72,55,48,29,24,48,65,66,58,47,33,60,65,59,74,51,58,69,73,63,48,51,51,33,46,76,62,28,36,43,66,55,42,80,53,94,94,38,67,26,32,49,40,76,79,50,41,81,94,48,56,53,72,54,49,25,53,49,38,34,50,32,55,63,36,55,54,67,57,43,51,50,54,42,71,34,61,34,69,95,62,78,56,38,25,57,68,74,26,46,79,44,74,67,49,34,53,52,47,56,53,51,42,46,58,60,18,6,73,22,20,34,38,37,40,35,32,31,80,40,85,63,95,63,90,66,90,90,58,80,55,60,28,38,23,40,31,68,39,48,80,87,51,57,66,44,59,50,50,49,45,8,69,68,67,63,54,66,56,61,68,75,86,82,49,67,54,57,32,27,20,34,44,34,30,39,38,42,69,95,56,79,77,66,42,79,58,36,39,39,40,37,42,48,54,101,55,36,32,42,36,38,40,41,36,86,95,55,81,75,29,51,47,78,39,79,50,73,101,61,71,36,48,67,60,50,50,51,53,45,42,53,52,39,45,74,47,74,69,54,51,121

Foldseek 3Di:
DDPVVVVVVVVLVVVVVCVVVVQWAAPVVLCVLQVHDPVVVVVLDVLQLWHWDDHPNGTTTGVLCSPPVFPNVLSSVLSSLQVLDDPVVSVCQQVFQDVVLVRDHLRRQRPPPVSSVVSSVVSNVVSLQQKKKKKFKAQADDPDDDPPDHGQWIFMDRHNPPPQQLVRNLCRLPVPPTPDHDPPDAHQKMKIWIWMDGVPDDDIHTQKMWIWGHDDQKIWIWIDGVPDDIAIDIFGHDPDRDPSSVVSSVSVVCVVVSNHHD

Mean predicted aligned error: 6.59 Å

Secondary structure (DSSP, 8-state):
--HHHHHHHHHHHHHHHHHHTTSEE-HHHHHHHHT--HHHHHHHHHTTSS-PEEETTEEEEEGGGG-TTS-HHHHHHHHHHTTTS-HHHHHHHHHS-BGGGTTB-TTTTSSSHHHHHHHHHHHHHHHHTTEEEEEEEESS--SS--SSS--SEEEEEE--TTS-HHHHHHHHHHH--EE---TT---SEEEEEEEEEETT--SPEEEEEEEEEEETTEEEEEEE-TTS--EEEEEEPPS---HHHHHHHHHHHHHHTTT---

Radius of gyration: 22.64 Å; Cα contacts (8 Å, |Δi|>4): 437; chains: 1; bounding box: 54×47×56 Å

Nearest PDB structures (foldseek):
  2jox-assembly1_A  TM=4.842E-01  e=2.412E+00  Homo sapiens